Protein AF-A0A953SNT3-F1 (afdb_monomer_lite)

Radius of gyration: 21.62 Å; chains: 1; bounding box: 46×46×60 Å

Sequence (246 aa):
MINNKKYNISTKAYKELAKFCADRNYVSLVQINNFLAGKGYNYSKETIKNYIAQLKNSKVIYSAGRGYYSTIENEFKAKQDDLREIIQLIKEKYPLLNFSIWSTKILSPFFHHTQNRFYFFLYSEIDALPLIRDFLFENNYKVFLNPSKNDKNFILTDNMIILRSDITRSKSQSNIAVIEKILVDYLIESERLDLLDFSEYEKVFNSIITSFRLNISYLFDYAERRKIEDKIKTLTVRHTNATFGV

Secondary structure (DSSP, 8-state):
-----------HHHHHHHHHHHT-SEEEHHHHHHHHHHTT----HHHHHHHHHHHHHTTS-EE-STTEEES--PBP----HHHHHHHHHHHHH-TT--EEEEEGGGGGGG-SS-----EEEEEE-GGGHHHHHHHHHHTT--EEES--TT-TT----TTEEEEEEPPTT--EETTEEPHHHHHHHHHHHHHHHT-S-HHHHHHHHHHHHHHSB--HHHHHHHHHHTT-HHHHHHHHHHHSS-----

Structure (mmCIF, N/CA/C/O backbone):
data_AF-A0A953SNT3-F1
#
_entry.id   AF-A0A953SNT3-F1
#
loop_
_atom_site.group_PDB
_atom_site.id
_atom_site.type_symbol
_atom_site.label_atom_id
_atom_site.label_alt_id
_atom_site.label_comp_id
_atom_site.label_asym_id
_atom_site.label_entity_id
_atom_site.label_seq_id
_atom_site.pdbx_PDB_ins_code
_atom_site.Cartn_x
_atom_site.Cartn_y
_atom_site.Cartn_z
_atom_site.occupancy
_atom_site.B_iso_or_equiv
_atom_site.auth_seq_id
_atom_site.auth_comp_id
_atom_site.auth_asym_id
_atom_site.auth_atom_id
_atom_site.pdbx_PDB_model_num
ATOM 1 N N . MET A 1 1 ? -15.580 -30.722 32.614 1.00 38.03 1 MET A N 1
ATOM 2 C CA . MET A 1 1 ? -14.409 -29.820 32.733 1.00 38.03 1 MET A CA 1
ATOM 3 C C . MET A 1 1 ? -14.057 -29.411 31.307 1.00 38.03 1 MET A C 1
ATOM 5 O O . MET A 1 1 ? -13.768 -30.302 30.534 1.00 38.03 1 MET A O 1
ATOM 9 N N . ILE A 1 2 ? -14.249 -28.186 30.815 1.00 35.50 2 ILE A N 1
ATOM 10 C CA . ILE A 1 2 ? -13.935 -26.859 31.363 1.00 35.50 2 ILE A CA 1
ATOM 11 C C . ILE A 1 2 ? -15.155 -25.925 31.232 1.00 35.50 2 ILE A C 1
ATOM 13 O O . ILE A 1 2 ? -15.756 -25.798 30.171 1.00 35.50 2 ILE A O 1
ATOM 17 N N . ASN A 1 3 ? -15.503 -25.277 32.345 1.00 35.06 3 ASN A N 1
ATOM 18 C CA . ASN A 1 3 ? -16.373 -24.106 32.407 1.00 35.06 3 ASN A CA 1
ATOM 19 C C . ASN A 1 3 ? -15.662 -22.911 31.755 1.00 35.06 3 ASN A C 1
ATOM 21 O O . ASN A 1 3 ? -14.537 -22.615 32.142 1.00 35.06 3 ASN A O 1
ATOM 25 N N . ASN A 1 4 ? -16.358 -22.139 30.920 1.00 33.97 4 ASN A N 1
ATOM 26 C CA . ASN A 1 4 ? -16.346 -20.685 31.098 1.00 33.97 4 ASN A CA 1
ATOM 27 C C . ASN A 1 4 ? -17.649 -20.053 30.598 1.00 33.97 4 ASN A C 1
ATOM 29 O O . ASN A 1 4 ? -17.842 -19.716 29.433 1.00 33.97 4 ASN A O 1
ATOM 33 N N . LYS A 1 5 ? -18.566 -19.937 31.560 1.00 37.59 5 LYS A N 1
ATOM 34 C CA . LYS A 1 5 ? -19.793 -19.146 31.534 1.00 37.59 5 LYS A CA 1
ATOM 35 C C . LYS A 1 5 ? -19.488 -17.649 31.326 1.00 37.59 5 LYS A C 1
ATOM 37 O O . LYS A 1 5 ? -18.538 -17.134 31.901 1.00 37.59 5 LYS A O 1
ATOM 42 N N . LYS A 1 6 ? -20.441 -16.968 30.668 1.00 36.75 6 LYS A N 1
ATOM 43 C CA . LYS A 1 6 ? -20.730 -15.512 30.661 1.00 36.75 6 LYS A CA 1
ATOM 44 C C . LYS A 1 6 ? -19.867 -14.600 29.765 1.00 36.75 6 LYS A C 1
ATOM 46 O O . LYS A 1 6 ? -19.129 -13.759 30.259 1.00 36.75 6 LYS A O 1
ATOM 51 N N . TYR A 1 7 ? -20.144 -14.602 28.458 1.00 41.69 7 TYR A N 1
ATOM 52 C CA . TYR A 1 7 ? -19.967 -13.410 27.599 1.00 41.69 7 TYR A CA 1
ATOM 53 C C . TYR A 1 7 ? -21.278 -12.627 27.449 1.00 41.69 7 TYR A C 1
ATOM 55 O O . TYR A 1 7 ? -21.647 -12.206 26.359 1.00 41.69 7 TYR A O 1
ATOM 63 N N . ASN A 1 8 ? -22.036 -12.481 28.536 1.00 44.44 8 ASN A N 1
ATOM 64 C CA . ASN A 1 8 ? -23.331 -11.815 28.482 1.00 44.44 8 ASN A CA 1
ATOM 65 C C . ASN A 1 8 ? -23.417 -10.772 29.593 1.00 44.44 8 ASN A C 1
ATOM 67 O O . ASN A 1 8 ? -23.798 -11.093 30.713 1.00 44.44 8 ASN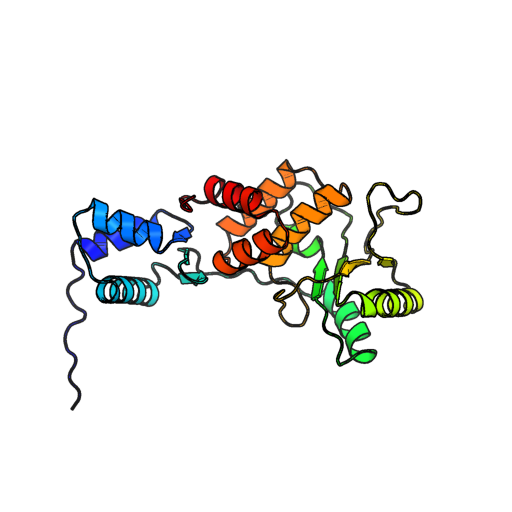 A O 1
ATOM 71 N N . ILE A 1 9 ? -22.917 -9.576 29.270 1.00 45.84 9 ILE A N 1
ATOM 72 C CA . ILE A 1 9 ? -23.420 -8.227 29.579 1.00 45.84 9 ILE A CA 1
ATOM 73 C C . ILE A 1 9 ? -22.488 -7.305 28.784 1.00 45.84 9 ILE A C 1
ATOM 75 O O . ILE A 1 9 ? -21.328 -7.115 29.147 1.00 45.84 9 ILE A O 1
ATOM 79 N N . SER A 1 10 ? -22.966 -6.749 27.670 1.00 59.44 10 SER A N 1
ATOM 80 C CA . SER A 1 10 ? -22.241 -5.661 27.019 1.00 59.44 10 SER A CA 1
ATOM 81 C C . SER A 1 10 ? -22.298 -4.469 27.983 1.00 59.44 10 SER A C 1
ATOM 83 O O . SER A 1 10 ? -23.351 -3.862 28.194 1.00 59.44 10 SER A O 1
ATOM 85 N N . THR A 1 11 ? -21.176 -4.186 28.643 1.00 79.69 11 THR A N 1
ATOM 86 C CA . THR A 1 11 ? -21.046 -3.047 29.555 1.00 79.69 11 THR A CA 1
ATOM 87 C C . THR A 1 11 ? -21.406 -1.760 28.810 1.00 79.69 11 THR A C 1
ATOM 89 O O . THR A 1 11 ? -21.271 -1.677 27.584 1.00 79.69 11 THR A O 1
ATOM 92 N N . LYS A 1 12 ? -21.863 -0.729 29.532 1.00 88.50 12 LYS A N 1
ATOM 93 C CA . LYS A 1 12 ? -22.090 0.607 28.955 1.00 88.50 12 LYS A CA 1
ATOM 94 C C . LYS A 1 12 ? -20.871 1.070 28.139 1.00 88.50 12 LYS A C 1
ATOM 96 O O . LYS A 1 12 ? -21.031 1.495 27.000 1.00 88.50 12 LYS A O 1
ATOM 101 N N . ALA A 1 13 ? -19.672 0.847 28.679 1.00 89.69 13 ALA A N 1
ATOM 102 C CA . ALA A 1 13 ? -18.405 1.135 28.017 1.00 89.69 13 ALA A CA 1
ATOM 103 C C . ALA A 1 13 ? -18.234 0.406 26.674 1.00 89.69 13 ALA A C 1
ATOM 105 O O . ALA A 1 13 ? -17.814 1.023 25.701 1.00 89.69 13 ALA A O 1
ATOM 106 N N . TYR A 1 14 ? -18.597 -0.880 26.587 1.00 91.56 14 TYR A N 1
ATOM 107 C CA . TYR A 1 14 ? -18.541 -1.620 25.323 1.00 91.56 14 TYR A CA 1
ATOM 108 C C . TYR A 1 14 ? -19.472 -1.017 24.266 1.00 91.56 14 TYR A C 1
ATOM 110 O O . TYR A 1 14 ? -19.057 -0.832 23.126 1.00 91.56 14 TYR A O 1
ATOM 118 N N . LYS A 1 15 ? -20.718 -0.679 24.632 1.00 92.44 15 LYS A N 1
ATOM 119 C CA . LYS A 1 15 ? -21.682 -0.081 23.686 1.00 92.44 15 LYS A CA 1
ATOM 120 C C . LYS A 1 15 ? -21.197 1.272 23.176 1.00 92.44 15 LYS A C 1
ATOM 122 O O . LYS A 1 15 ? -21.280 1.551 21.984 1.00 92.44 15 LYS A O 1
ATOM 127 N N . GLU A 1 16 ? -20.677 2.097 24.080 1.00 93.94 16 GLU A N 1
ATOM 128 C CA . GLU A 1 16 ? -20.110 3.402 23.742 1.00 93.94 16 GLU A CA 1
ATOM 129 C C . GLU A 1 16 ? -18.882 3.265 22.836 1.00 93.94 16 GLU A C 1
ATOM 131 O O . GLU A 1 16 ? -18.774 3.997 21.854 1.00 93.94 16 GLU A O 1
ATOM 136 N N . LEU A 1 17 ? -18.000 2.296 23.107 1.00 94.31 17 LEU A N 1
ATOM 137 C CA . LEU A 1 17 ? -16.840 2.012 22.265 1.00 94.31 17 LEU A CA 1
ATOM 138 C C . LEU A 1 17 ? -17.242 1.486 20.881 1.00 94.31 17 LEU A C 1
ATOM 140 O O . LEU A 1 17 ? -16.678 1.918 19.881 1.00 94.31 17 LEU A O 1
ATOM 144 N N . ALA A 1 18 ? -18.222 0.585 20.804 1.00 94.25 18 ALA A N 1
ATOM 145 C CA . ALA A 1 18 ? -18.725 0.073 19.532 1.00 94.25 18 ALA A CA 1
ATOM 146 C C . ALA A 1 18 ? -19.266 1.210 18.653 1.00 94.25 18 ALA A C 1
ATOM 148 O O . ALA A 1 18 ? -18.904 1.300 17.482 1.00 94.25 18 ALA A O 1
ATOM 149 N N . LYS A 1 19 ? -20.057 2.121 19.238 1.00 93.38 19 LYS A N 1
ATOM 150 C CA . LYS A 1 19 ? -20.548 3.319 18.545 1.00 93.38 19 LYS A CA 1
ATOM 151 C C . LYS A 1 19 ? -19.400 4.232 18.108 1.00 93.38 19 LYS A C 1
ATOM 153 O O . LYS A 1 19 ? -19.365 4.664 16.964 1.00 93.38 19 LYS A O 1
ATOM 158 N N . PHE A 1 20 ? -18.427 4.472 18.989 1.00 92.31 20 PHE A N 1
ATOM 159 C CA . PHE A 1 20 ? -17.237 5.256 18.657 1.00 92.31 20 PHE A CA 1
ATOM 160 C C . PHE A 1 20 ? -16.473 4.684 17.454 1.00 92.31 20 PHE A C 1
ATOM 162 O O . PHE A 1 20 ? -16.043 5.439 16.585 1.00 92.31 20 PHE A O 1
ATOM 169 N N . CYS A 1 21 ? -16.314 3.367 17.364 1.00 92.19 21 CYS A N 1
ATOM 170 C CA . CYS A 1 21 ? -15.656 2.753 16.214 1.00 92.19 21 CYS A CA 1
ATOM 171 C C . CYS A 1 21 ? -16.504 2.837 14.935 1.00 92.19 21 CYS A C 1
ATOM 173 O O . CYS A 1 21 ? -15.947 3.097 13.874 1.00 92.19 21 CYS A O 1
ATOM 175 N N . ALA A 1 22 ? -17.823 2.645 15.035 1.00 88.00 22 ALA A N 1
ATOM 176 C CA . ALA A 1 22 ? -18.729 2.569 13.886 1.00 88.00 22 ALA A CA 1
ATOM 177 C C . ALA A 1 22 ? -18.786 3.860 13.044 1.00 88.00 22 ALA A C 1
ATOM 179 O O . ALA A 1 22 ? -18.961 3.787 11.833 1.00 88.00 22 ALA A O 1
ATOM 180 N N . ASP A 1 23 ? -18.576 5.028 13.656 1.00 83.88 23 ASP A N 1
ATOM 181 C CA . ASP A 1 23 ? -18.662 6.334 12.977 1.00 83.88 23 ASP A CA 1
ATOM 182 C C . ASP A 1 23 ? -17.389 6.706 12.170 1.00 83.88 23 ASP A C 1
ATOM 184 O O . ASP A 1 23 ? -17.212 7.853 11.739 1.00 83.88 23 ASP A O 1
ATOM 188 N N . ARG A 1 24 ? -16.433 5.776 12.019 1.00 87.38 24 ARG A N 1
ATOM 189 C CA . ARG A 1 24 ? -15.104 6.043 11.443 1.00 87.38 24 ARG A CA 1
ATOM 190 C C . ARG A 1 24 ? -14.660 4.927 10.506 1.00 87.38 24 ARG A C 1
ATOM 192 O O . ARG A 1 24 ? -14.825 3.754 10.820 1.00 87.38 24 ARG A O 1
ATOM 199 N N . ASN A 1 25 ? -13.992 5.286 9.408 1.00 92.31 25 ASN A N 1
ATOM 200 C CA . ASN A 1 25 ? -13.389 4.299 8.500 1.00 92.31 25 ASN A CA 1
ATOM 201 C C . ASN A 1 25 ? -12.203 3.578 9.148 1.00 92.31 25 ASN A C 1
ATOM 203 O O . ASN A 1 25 ? -12.027 2.379 8.950 1.00 92.31 25 ASN A O 1
ATOM 207 N N . TYR A 1 26 ? -11.405 4.297 9.941 1.00 94.00 26 TYR A N 1
ATOM 208 C CA . TYR A 1 26 ? -10.256 3.755 10.661 1.00 94.00 26 TYR A CA 1
ATOM 209 C C . TYR A 1 26 ? -10.213 4.271 12.094 1.00 94.00 26 TYR A C 1
ATOM 211 O O . TYR A 1 26 ? -10.690 5.363 12.405 1.00 94.00 26 TYR A O 1
ATOM 219 N N . VAL A 1 27 ? -9.614 3.474 12.970 1.00 93.62 27 VAL A N 1
ATOM 220 C CA . VAL A 1 27 ? -9.375 3.832 14.363 1.00 93.62 27 VAL A CA 1
ATOM 221 C C . VAL A 1 27 ? -8.080 3.191 14.851 1.00 93.62 27 VAL A C 1
ATOM 223 O O . VAL A 1 27 ? -7.813 2.012 14.611 1.00 93.62 27 VAL A O 1
ATOM 226 N N . SER A 1 28 ? -7.251 3.968 15.541 1.00 93.75 28 SER A N 1
ATOM 227 C CA . SER A 1 28 ? -6.035 3.470 16.183 1.00 93.75 28 SER A CA 1
ATOM 228 C C . SER A 1 28 ? -6.298 3.005 17.617 1.00 93.75 28 SER A C 1
ATOM 230 O O . SER A 1 28 ? -7.218 3.462 18.297 1.00 93.75 28 SER A O 1
ATOM 232 N N . LEU A 1 29 ? -5.437 2.125 18.124 1.00 93.62 29 LEU A N 1
ATOM 233 C CA . LEU A 1 29 ? -5.437 1.727 19.531 1.00 93.62 29 LEU A CA 1
ATOM 234 C C . LEU A 1 29 ? -5.248 2.937 20.459 1.00 93.62 29 LEU A C 1
ATOM 236 O O . LEU A 1 29 ? -5.842 2.980 21.532 1.00 93.62 29 LEU A O 1
ATOM 240 N N . VAL A 1 30 ? -4.464 3.932 20.032 1.00 92.00 30 VAL A N 1
ATOM 241 C CA . VAL A 1 30 ? -4.275 5.192 20.765 1.00 92.00 30 VAL A CA 1
ATOM 242 C C . VAL A 1 30 ? -5.604 5.935 20.903 1.00 92.00 30 VAL A C 1
ATOM 244 O O . VAL A 1 30 ? -5.975 6.313 22.009 1.00 92.00 30 VAL A O 1
ATOM 247 N N . GLN A 1 31 ? -6.375 6.065 19.820 1.00 91.56 31 GLN A N 1
ATOM 248 C CA . GLN A 1 31 ? -7.700 6.690 19.871 1.00 91.56 31 GLN A CA 1
ATOM 249 C C . GLN A 1 31 ? -8.683 5.912 20.750 1.00 91.56 31 GLN A C 1
ATOM 251 O O . GLN A 1 31 ? -9.436 6.528 21.497 1.00 91.56 31 GLN A O 1
ATOM 256 N N . ILE A 1 32 ? -8.663 4.576 20.695 1.00 94.06 32 ILE A N 1
ATOM 257 C CA . ILE A 1 32 ? -9.491 3.729 21.568 1.00 94.06 32 ILE A CA 1
ATOM 258 C C . ILE A 1 32 ? -9.150 3.986 23.041 1.00 94.06 32 ILE A C 1
ATOM 260 O O . ILE A 1 32 ? -10.053 4.205 23.847 1.00 94.06 32 ILE A O 1
ATOM 264 N N . ASN A 1 33 ? -7.859 4.006 23.388 1.00 93.12 33 ASN A N 1
ATOM 265 C CA . ASN A 1 33 ? -7.406 4.287 24.751 1.00 93.12 33 ASN A CA 1
ATOM 266 C C . ASN A 1 33 ? -7.838 5.688 25.206 1.00 93.12 33 ASN A C 1
ATOM 268 O O . ASN A 1 33 ? -8.412 5.828 26.283 1.00 93.12 33 ASN A O 1
ATOM 272 N N . ASN A 1 34 ? -7.622 6.706 24.368 1.00 93.06 34 ASN A N 1
ATOM 273 C CA . ASN A 1 34 ? -7.976 8.092 24.677 1.00 93.06 34 ASN A CA 1
ATOM 274 C C . ASN A 1 34 ? -9.490 8.274 24.841 1.00 93.06 34 ASN A C 1
ATOM 276 O O . ASN A 1 34 ? -9.930 8.965 25.756 1.00 93.06 34 ASN A O 1
ATOM 280 N N . PHE A 1 35 ? -10.297 7.627 23.994 1.00 93.81 35 PHE A N 1
ATOM 281 C CA . PHE A 1 35 ? -11.754 7.652 24.102 1.00 93.81 35 PHE A CA 1
ATOM 282 C C . PHE A 1 35 ? -12.239 7.041 25.422 1.00 93.81 35 PHE A C 1
ATOM 284 O O . PHE A 1 35 ? -13.057 7.643 26.116 1.00 93.81 35 PHE A O 1
ATOM 291 N N . LEU A 1 36 ? -11.721 5.863 25.789 1.00 93.94 36 LEU A N 1
ATOM 292 C CA . LEU A 1 36 ? -12.099 5.183 27.029 1.00 93.94 36 LEU A CA 1
ATOM 293 C C . LEU A 1 36 ? -11.677 5.992 28.264 1.00 93.94 36 LEU A C 1
ATOM 295 O O . LEU A 1 36 ? -12.505 6.225 29.145 1.00 93.94 36 LEU A O 1
ATOM 299 N N . ALA A 1 37 ? -10.437 6.488 28.292 1.00 92.12 37 ALA A N 1
ATOM 300 C CA . ALA A 1 37 ? -9.935 7.330 29.376 1.00 92.12 37 ALA A CA 1
ATOM 301 C C . ALA A 1 37 ? -10.744 8.634 29.510 1.00 92.12 37 ALA A C 1
ATOM 303 O O . ALA A 1 37 ? -11.162 8.988 30.610 1.00 92.12 37 ALA A O 1
ATOM 304 N N . GLY A 1 38 ? -11.060 9.301 28.393 1.00 93.31 38 GLY A N 1
ATOM 305 C CA . GLY A 1 38 ? -11.883 10.517 28.371 1.00 93.31 38 GLY A CA 1
ATOM 306 C C . GLY A 1 38 ? -13.331 10.308 28.836 1.00 93.31 38 GLY A C 1
ATOM 307 O O . GLY A 1 38 ? -13.996 11.261 29.235 1.00 93.31 38 GLY A O 1
ATOM 308 N N . LYS A 1 39 ? -13.824 9.064 28.830 1.00 92.44 39 LYS A N 1
ATOM 309 C CA . LYS A 1 39 ? -15.122 8.669 29.407 1.00 92.44 39 LYS A CA 1
ATOM 310 C C . LYS A 1 39 ? -15.032 8.232 30.876 1.00 92.44 39 LYS A C 1
ATOM 312 O O . LYS A 1 39 ? -16.050 7.856 31.451 1.00 92.44 39 LYS A O 1
ATOM 317 N N . GLY A 1 40 ? -13.845 8.279 31.484 1.00 90.69 40 GLY A N 1
ATOM 318 C CA . GLY A 1 40 ? -13.595 7.837 32.859 1.00 90.69 40 GLY A CA 1
ATOM 319 C C . GLY A 1 40 ? -13.384 6.326 33.005 1.00 90.69 40 GLY A C 1
ATOM 320 O O . GLY A 1 40 ? -13.367 5.813 34.123 1.00 90.69 40 GLY A O 1
ATOM 321 N N . TYR A 1 41 ? -13.223 5.590 31.901 1.00 90.31 41 TYR A N 1
ATOM 322 C CA . TYR A 1 41 ? -12.974 4.151 31.928 1.00 90.31 41 TYR A CA 1
ATOM 323 C C . TYR A 1 41 ? -11.472 3.849 32.001 1.00 90.31 41 TYR A C 1
ATOM 325 O O . TYR A 1 41 ? -10.796 3.686 30.984 1.00 90.31 41 TYR A O 1
ATOM 333 N N . ASN A 1 42 ? -10.952 3.721 33.220 1.00 86.94 42 ASN A N 1
ATOM 334 C CA . ASN A 1 42 ? -9.553 3.360 33.470 1.00 86.94 42 ASN A CA 1
ATOM 335 C C . ASN A 1 42 ? -9.359 1.839 33.428 1.00 86.94 42 ASN A C 1
ATOM 337 O O . ASN A 1 42 ? -9.327 1.162 34.456 1.00 86.94 42 ASN A O 1
ATOM 341 N N . TYR A 1 43 ? -9.272 1.285 32.220 1.00 90.12 43 TYR A N 1
ATOM 342 C CA . TYR A 1 43 ? -9.127 -0.154 32.004 1.00 90.12 43 TYR A CA 1
ATOM 343 C C . TYR A 1 43 ? -7.677 -0.596 31.813 1.00 90.12 43 TYR A C 1
ATOM 345 O O . TYR A 1 43 ? -6.848 0.115 31.249 1.00 90.12 43 TYR A O 1
ATOM 353 N N . SER A 1 44 ? -7.380 -1.825 32.248 1.00 91.50 44 SER A N 1
ATOM 354 C CA . SER A 1 44 ? -6.099 -2.466 31.960 1.00 91.50 44 SER A CA 1
ATOM 355 C C . SER A 1 44 ? -5.956 -2.754 30.461 1.00 91.50 44 SER A C 1
ATOM 357 O O . SER A 1 44 ? -6.945 -2.915 29.737 1.00 91.50 44 SER A O 1
ATOM 359 N N . LYS A 1 45 ? -4.708 -2.903 29.995 1.00 91.00 45 LYS A N 1
ATOM 360 C CA . LYS A 1 45 ? -4.411 -3.296 28.606 1.00 91.00 45 LYS A CA 1
ATOM 361 C C . LYS A 1 45 ? -5.128 -4.592 28.205 1.00 91.00 45 LYS A C 1
ATOM 363 O O . LYS A 1 45 ? -5.600 -4.702 27.076 1.00 91.00 45 LYS A O 1
ATOM 368 N N . GLU A 1 46 ? -5.242 -5.544 29.131 1.00 92.62 46 GLU A N 1
ATOM 369 C CA . GLU A 1 46 ? -5.909 -6.828 28.890 1.00 92.62 46 GLU A CA 1
ATOM 370 C C . GLU A 1 46 ? -7.419 -6.655 28.685 1.00 92.62 46 GLU A C 1
ATOM 372 O O . GLU A 1 46 ? -7.992 -7.214 27.752 1.00 92.62 46 GLU A O 1
ATOM 377 N N . THR A 1 47 ? -8.071 -5.806 29.483 1.00 92.38 47 THR A N 1
ATOM 378 C CA . THR A 1 47 ? -9.495 -5.490 29.300 1.00 92.38 47 THR A CA 1
ATOM 379 C C . THR A 1 47 ? -9.755 -4.838 27.940 1.00 92.38 47 THR A C 1
ATOM 381 O O . THR A 1 47 ? -10.684 -5.233 27.236 1.00 92.38 47 THR A O 1
ATOM 384 N N . ILE A 1 48 ? -8.910 -3.890 27.524 1.00 93.69 48 ILE A N 1
ATOM 385 C CA . ILE A 1 48 ? -9.041 -3.215 26.222 1.00 93.69 48 ILE A CA 1
ATOM 386 C C . ILE A 1 48 ? -8.824 -4.205 25.071 1.00 93.69 48 ILE A C 1
ATOM 388 O O . ILE A 1 48 ? -9.599 -4.229 24.113 1.00 93.69 48 ILE A O 1
ATOM 392 N N . LYS A 1 49 ? -7.823 -5.085 25.183 1.00 94.00 49 LYS A N 1
ATOM 393 C CA . LYS A 1 49 ? -7.583 -6.169 24.222 1.00 94.00 49 LYS A CA 1
ATOM 394 C C . LYS A 1 49 ? -8.797 -7.094 24.096 1.00 94.00 49 LYS A C 1
ATOM 396 O O . LYS A 1 49 ? -9.177 -7.440 22.977 1.00 94.00 49 LYS A O 1
ATOM 401 N N . ASN A 1 50 ? -9.442 -7.435 25.212 1.00 94.56 50 ASN A N 1
ATOM 402 C CA . ASN A 1 50 ? -10.668 -8.235 25.223 1.00 94.56 50 ASN A CA 1
ATOM 403 C C . ASN A 1 50 ? -11.850 -7.511 24.565 1.00 94.56 50 ASN A C 1
ATOM 405 O O . ASN A 1 50 ? -12.623 -8.147 23.850 1.00 94.56 50 ASN A O 1
ATOM 409 N N . TYR A 1 51 ? -11.986 -6.195 24.745 1.00 94.94 51 TYR A N 1
ATOM 410 C CA . TYR A 1 51 ? -13.019 -5.409 24.057 1.00 94.94 51 TYR A CA 1
ATOM 411 C C . TYR A 1 51 ? -12.782 -5.374 22.549 1.00 94.94 51 TYR A C 1
ATOM 413 O O . TYR A 1 51 ? -13.699 -5.634 21.777 1.00 94.94 51 TYR A O 1
ATOM 421 N N . ILE A 1 52 ? -11.543 -5.147 22.117 1.00 95.81 52 ILE A N 1
ATOM 422 C CA . ILE A 1 52 ? -11.169 -5.191 20.699 1.00 95.81 52 ILE A CA 1
ATOM 423 C C . ILE A 1 52 ? -11.425 -6.582 20.108 1.00 95.81 52 ILE A C 1
ATOM 425 O O . ILE A 1 52 ? -11.921 -6.695 18.990 1.00 95.81 52 ILE A O 1
ATOM 429 N N . ALA A 1 53 ? -11.109 -7.654 20.841 1.00 96.12 53 ALA A N 1
ATOM 430 C CA . ALA A 1 53 ? -11.413 -9.016 20.409 1.00 96.12 53 ALA A CA 1
ATOM 431 C C . ALA A 1 53 ? -12.924 -9.227 20.221 1.00 96.12 53 ALA A C 1
ATOM 433 O O . ALA A 1 53 ? -13.336 -9.754 19.192 1.00 96.12 53 ALA A O 1
ATOM 434 N N . GLN A 1 54 ? -13.749 -8.747 21.154 1.00 95.38 54 GLN A N 1
ATOM 435 C CA . GLN A 1 54 ? -15.210 -8.801 21.037 1.00 95.38 54 GLN A CA 1
ATOM 436 C C . GLN A 1 54 ? -15.738 -7.990 19.843 1.00 95.38 54 GLN A C 1
ATOM 438 O O . GLN A 1 54 ? -16.582 -8.489 19.101 1.00 95.38 54 GLN A O 1
ATOM 443 N N . LEU A 1 55 ? -15.212 -6.784 19.600 1.00 95.88 55 LEU A N 1
ATOM 444 C CA . LEU A 1 55 ? -15.597 -5.953 18.450 1.00 95.88 55 LEU A CA 1
ATOM 445 C C . LEU A 1 55 ? -15.245 -6.615 17.112 1.00 95.88 55 LEU A C 1
ATOM 447 O O . LEU A 1 55 ? -16.036 -6.562 16.175 1.00 95.88 55 LEU A O 1
ATOM 451 N N . LYS A 1 56 ? -14.091 -7.288 17.030 1.00 96.38 56 LYS A N 1
ATOM 452 C CA . LYS A 1 56 ? -13.712 -8.075 15.846 1.00 96.38 56 LYS A CA 1
ATOM 453 C C . LYS A 1 56 ? -14.612 -9.289 15.648 1.00 96.38 56 LYS A C 1
ATOM 455 O O . LYS A 1 56 ? -15.089 -9.524 14.545 1.00 96.38 56 LYS A O 1
ATOM 460 N N . ASN A 1 57 ? -14.882 -10.037 16.718 1.00 95.88 57 ASN A N 1
ATOM 461 C CA . ASN A 1 57 ? -15.743 -11.221 16.660 1.00 95.88 57 ASN A CA 1
ATOM 462 C C . ASN A 1 57 ? -17.186 -10.867 16.271 1.00 95.88 57 ASN A C 1
ATOM 464 O O . ASN A 1 57 ? -17.854 -11.652 15.608 1.00 95.88 57 ASN A O 1
ATOM 468 N N . SER A 1 58 ? -17.652 -9.677 16.655 1.00 94.06 58 SER A N 1
ATOM 469 C CA . SER A 1 58 ? -18.958 -9.131 16.267 1.00 94.06 58 SER A CA 1
ATOM 470 C C . SER A 1 58 ? -18.940 -8.354 14.946 1.00 94.06 58 SER A C 1
ATOM 472 O O . SER A 1 58 ? -19.956 -7.764 14.591 1.00 94.06 58 SER A O 1
ATOM 474 N N . LYS A 1 59 ? -17.817 -8.361 14.210 1.00 95.19 59 LYS A N 1
ATOM 475 C CA . LYS A 1 59 ? -17.643 -7.685 12.913 1.00 95.19 59 LYS A CA 1
ATOM 476 C C . LYS A 1 59 ? -17.900 -6.170 12.926 1.00 95.19 59 LYS A C 1
ATOM 478 O O . LYS A 1 59 ? -18.147 -5.575 11.884 1.00 95.19 59 LYS A O 1
ATOM 483 N N . VAL A 1 60 ? -17.805 -5.528 14.091 1.00 95.12 60 VAL A N 1
ATOM 484 C CA . VAL A 1 60 ? -17.881 -4.061 14.204 1.00 95.12 60 VAL A CA 1
ATOM 485 C C . VAL A 1 60 ? -16.617 -3.418 13.636 1.00 95.12 60 VAL A C 1
ATOM 487 O O . VAL A 1 60 ? -16.673 -2.346 13.045 1.00 95.12 60 VAL A O 1
ATOM 490 N N . ILE A 1 61 ? -15.469 -4.075 13.823 1.00 96.56 61 ILE A N 1
ATOM 491 C CA . ILE A 1 61 ? -14.183 -3.657 13.261 1.00 96.56 61 ILE A CA 1
ATOM 492 C C . ILE A 1 61 ? -13.397 -4.863 12.747 1.00 96.56 61 ILE A C 1
ATOM 494 O O . ILE A 1 61 ? -13.533 -5.982 13.234 1.00 96.56 61 ILE A O 1
ATOM 498 N N . TYR A 1 62 ? -12.475 -4.597 11.837 1.00 97.50 62 TYR A N 1
ATOM 499 C CA . TYR A 1 62 ? -11.521 -5.521 11.248 1.00 97.50 62 TYR A CA 1
ATOM 500 C C . TYR A 1 62 ? -10.098 -5.025 11.523 1.00 97.50 62 TYR A C 1
ATOM 502 O O . TYR A 1 62 ? -9.878 -3.845 11.798 1.00 97.50 62 TYR A O 1
ATOM 510 N N . SER A 1 63 ? -9.102 -5.914 11.476 1.00 96.88 63 SER A N 1
ATOM 511 C CA . SER A 1 63 ? -7.705 -5.495 11.655 1.00 96.88 63 SER A CA 1
ATOM 512 C C . SER A 1 63 ? -7.212 -4.722 10.433 1.00 96.88 63 SER A C 1
ATOM 514 O O . SER A 1 63 ? -7.322 -5.201 9.311 1.00 96.88 63 SER A O 1
ATOM 516 N N . ALA A 1 64 ? -6.617 -3.555 10.659 1.00 96.56 64 ALA A N 1
ATOM 517 C CA . ALA A 1 64 ? -6.039 -2.694 9.628 1.00 96.56 64 ALA A CA 1
ATOM 518 C C . ALA A 1 64 ? -4.523 -2.526 9.839 1.00 96.56 64 ALA A C 1
ATOM 520 O O . ALA A 1 64 ? -3.950 -1.470 9.590 1.00 96.56 64 ALA A O 1
ATOM 521 N N . GLY A 1 65 ? -3.860 -3.569 10.350 1.00 95.94 65 GLY A N 1
ATOM 522 C CA . GLY A 1 65 ? -2.450 -3.529 10.740 1.00 95.94 65 GLY A CA 1
ATOM 523 C C . GLY A 1 65 ? -2.224 -3.417 12.249 1.00 95.94 65 GLY A C 1
ATOM 524 O O . GLY A 1 65 ? -3.157 -3.404 13.053 1.00 95.94 65 GLY A O 1
ATOM 525 N N . ARG A 1 66 ? -0.951 -3.386 12.657 1.00 94.81 66 ARG A N 1
ATOM 526 C CA . ARG A 1 66 ? -0.565 -3.349 14.076 1.00 94.81 66 ARG A CA 1
ATOM 527 C C . ARG A 1 66 ? -1.079 -2.062 14.719 1.00 94.81 66 ARG A C 1
ATOM 529 O O . ARG A 1 66 ? -0.679 -0.980 14.315 1.00 94.81 66 ARG A O 1
ATOM 536 N N . GLY A 1 67 ? -1.943 -2.193 15.724 1.00 95.00 67 GLY A N 1
ATOM 537 C CA . GLY A 1 67 ? -2.504 -1.047 16.444 1.00 95.00 67 GLY A CA 1
ATOM 538 C C . GLY A 1 67 ? -3.565 -0.259 15.672 1.00 95.00 67 GLY A C 1
ATOM 539 O O . GLY A 1 67 ? -3.985 0.783 16.165 1.00 95.00 67 GLY A O 1
ATOM 540 N N . TYR A 1 68 ? -4.026 -0.753 14.520 1.00 96.19 68 TYR A N 1
ATOM 541 C CA . TYR A 1 68 ? -5.037 -0.098 13.692 1.00 96.19 68 TYR A CA 1
ATOM 542 C C . TYR A 1 68 ? -6.190 -1.043 13.370 1.00 96.19 68 TYR A C 1
ATOM 544 O O . TYR A 1 68 ? -6.012 -2.248 13.165 1.00 96.19 68 TYR A O 1
ATOM 552 N N . TYR A 1 69 ? -7.382 -0.469 13.298 1.00 96.12 69 TYR A N 1
ATOM 553 C CA . TYR A 1 69 ? -8.623 -1.163 12.997 1.00 96.12 69 TYR A CA 1
ATOM 554 C C . TYR A 1 69 ? -9.448 -0.349 12.004 1.00 96.12 69 TYR A C 1
ATOM 556 O O . TYR A 1 69 ? -9.261 0.861 11.887 1.00 96.12 69 TYR A O 1
ATOM 564 N N . SER A 1 70 ? -10.348 -1.013 11.288 1.00 96.06 70 SER A N 1
ATOM 565 C CA . SER A 1 70 ? -11.222 -0.391 10.295 1.00 96.06 70 SER A CA 1
ATOM 566 C C . SER A 1 70 ? -12.623 -0.976 10.367 1.00 96.06 70 SER A C 1
ATOM 568 O O . SER A 1 70 ? -12.776 -2.148 10.689 1.00 96.06 70 SER A O 1
ATOM 570 N N . THR A 1 71 ? -13.640 -0.181 10.065 1.00 95.56 71 THR A N 1
ATOM 571 C CA . THR A 1 71 ? -15.017 -0.663 9.861 1.00 95.56 71 THR A CA 1
ATOM 572 C C . THR A 1 71 ? -15.219 -1.260 8.466 1.00 95.56 71 THR A C 1
ATOM 574 O O . THR A 1 71 ? -16.193 -1.971 8.236 1.00 95.56 71 THR A O 1
ATOM 577 N N . ILE A 1 72 ? -14.279 -1.029 7.545 1.00 95.50 72 ILE A N 1
ATOM 578 C CA . ILE A 1 72 ? -14.304 -1.574 6.190 1.00 95.50 72 ILE A CA 1
ATOM 579 C C . ILE A 1 72 ? -13.906 -3.054 6.245 1.00 95.50 72 ILE A C 1
ATOM 581 O O . ILE A 1 72 ? -12.846 -3.409 6.757 1.00 95.50 72 ILE A O 1
ATOM 585 N N . GLU A 1 73 ? -14.750 -3.939 5.716 1.00 95.44 73 GLU A N 1
ATOM 586 C CA . GLU A 1 73 ? -14.488 -5.387 5.705 1.00 95.44 73 GLU A CA 1
ATOM 587 C C . GLU A 1 73 ? -13.502 -5.778 4.596 1.00 95.44 73 GLU A C 1
ATOM 589 O O . GLU A 1 73 ? -12.485 -6.443 4.847 1.00 95.44 73 GLU A O 1
ATOM 594 N N . ASN A 1 74 ? -13.807 -5.334 3.374 1.00 95.38 74 ASN A N 1
ATOM 595 C CA . ASN A 1 74 ? -13.178 -5.799 2.144 1.00 95.38 74 ASN A CA 1
ATOM 596 C C . ASN A 1 74 ? -11.769 -5.236 1.965 1.00 95.38 74 ASN A C 1
ATOM 598 O O . ASN A 1 74 ? -11.563 -4.027 2.006 1.00 95.38 74 ASN A O 1
ATOM 602 N N . GLU A 1 75 ? -10.809 -6.115 1.697 1.00 93.06 75 GLU A N 1
ATOM 603 C CA . GLU A 1 75 ? -9.454 -5.733 1.290 1.00 93.06 75 GLU A CA 1
ATOM 604 C C . GLU A 1 75 ? -9.399 -5.463 -0.215 1.00 93.06 75 GLU A C 1
ATOM 606 O O . GLU A 1 75 ? -10.179 -6.017 -0.998 1.00 93.06 75 GLU A O 1
ATOM 611 N N . PHE A 1 76 ? -8.442 -4.636 -0.629 1.00 91.06 76 PHE A N 1
ATOM 612 C CA . PHE A 1 76 ? -8.190 -4.404 -2.043 1.00 91.06 76 PHE A CA 1
ATOM 613 C C . PHE A 1 76 ? -7.577 -5.646 -2.697 1.00 91.06 76 PHE A C 1
ATOM 615 O O . PHE A 1 76 ? -6.555 -6.165 -2.244 1.00 91.06 76 PHE A O 1
ATOM 622 N N . LYS A 1 77 ? -8.164 -6.093 -3.810 1.00 86.88 77 LYS A N 1
ATOM 623 C CA . LYS A 1 77 ? -7.626 -7.182 -4.632 1.00 86.88 77 LYS A CA 1
ATOM 624 C C . LYS A 1 77 ? -7.245 -6.638 -6.001 1.00 86.88 77 LYS A C 1
ATOM 626 O O . LYS A 1 77 ? -8.115 -6.346 -6.818 1.00 86.88 77 LYS A O 1
ATOM 631 N N . ALA A 1 78 ? -5.943 -6.516 -6.250 1.00 78.88 78 ALA A N 1
ATOM 632 C CA . ALA A 1 78 ? -5.439 -6.092 -7.550 1.00 78.88 78 ALA A CA 1
ATOM 633 C C . ALA A 1 78 ? -5.838 -7.102 -8.639 1.00 78.88 78 ALA A C 1
ATOM 635 O O . ALA A 1 78 ? -5.615 -8.307 -8.488 1.00 78.88 78 ALA A O 1
ATOM 636 N N . LYS A 1 79 ? -6.385 -6.608 -9.756 1.00 78.69 79 LYS A N 1
ATOM 637 C CA . LYS A 1 79 ? -6.478 -7.396 -10.991 1.00 78.69 79 LYS A CA 1
ATOM 638 C C . LYS A 1 79 ? -5.066 -7.601 -11.536 1.00 78.69 79 LYS A C 1
ATOM 640 O O . LYS A 1 79 ? -4.268 -6.668 -11.544 1.00 78.69 79 LYS A O 1
ATOM 645 N N . GLN A 1 80 ? -4.753 -8.828 -11.940 1.00 73.31 80 GLN A N 1
ATOM 646 C CA . GLN A 1 80 ? -3.375 -9.245 -12.223 1.00 73.31 80 GLN A CA 1
ATOM 647 C C . GLN A 1 80 ? -3.084 -9.429 -13.713 1.00 73.31 80 GLN A C 1
ATOM 649 O O . GLN A 1 80 ? -1.948 -9.731 -14.065 1.00 73.31 80 GLN A O 1
ATOM 654 N N . ASP A 1 81 ? -4.093 -9.310 -14.574 1.00 76.06 81 ASP A N 1
ATOM 655 C CA . ASP A 1 81 ? -4.047 -9.918 -15.905 1.00 76.06 81 ASP A CA 1
ATOM 656 C C . ASP A 1 81 ? -2.910 -9.355 -16.776 1.00 76.06 81 ASP A C 1
ATOM 658 O O . ASP A 1 81 ? -2.174 -10.138 -17.364 1.00 76.06 81 ASP A O 1
ATOM 662 N N . ASP A 1 82 ? -2.656 -8.043 -16.735 1.00 82.25 82 ASP A N 1
ATOM 663 C CA . ASP A 1 82 ? -1.588 -7.411 -17.531 1.00 82.25 82 ASP A CA 1
ATOM 664 C C . ASP A 1 82 ? -0.174 -7.561 -16.930 1.00 82.25 82 ASP A C 1
ATOM 666 O O . ASP A 1 82 ? 0.812 -7.189 -17.558 1.00 82.25 82 ASP A O 1
ATOM 670 N N . LEU A 1 83 ? -0.047 -8.056 -15.692 1.00 92.50 83 LEU A N 1
ATOM 671 C CA . LEU A 1 83 ? 1.249 -8.227 -15.015 1.00 92.50 83 LEU A CA 1
ATOM 672 C C . LEU A 1 83 ? 1.784 -9.654 -15.126 1.00 92.50 83 LEU A C 1
ATOM 674 O O . LEU A 1 83 ? 2.986 -9.874 -14.984 1.00 92.50 83 LEU A O 1
ATOM 678 N N . ARG A 1 84 ? 0.895 -10.630 -15.341 1.00 92.50 84 ARG A N 1
ATOM 679 C CA . ARG A 1 84 ? 1.232 -12.058 -15.302 1.00 92.50 84 ARG A CA 1
ATOM 680 C C . ARG A 1 84 ? 2.280 -12.446 -16.332 1.00 92.50 84 ARG A C 1
ATOM 682 O O . ARG A 1 84 ? 3.187 -13.188 -15.976 1.00 92.50 84 ARG A O 1
ATOM 689 N N . GLU A 1 85 ? 2.177 -11.923 -17.549 1.00 93.75 85 GLU A N 1
ATOM 690 C CA . GLU A 1 85 ? 3.117 -12.215 -18.634 1.00 93.75 85 GLU A CA 1
ATOM 691 C C . GLU A 1 85 ? 4.545 -11.795 -18.259 1.00 93.75 85 GLU A C 1
ATOM 693 O O . GLU A 1 85 ? 5.450 -12.625 -18.249 1.00 93.75 85 GLU A O 1
ATOM 698 N N . ILE A 1 86 ? 4.728 -10.543 -17.818 1.00 95.81 86 ILE A N 1
ATOM 699 C CA . ILE A 1 86 ? 6.034 -10.020 -17.384 1.00 95.81 86 ILE A CA 1
ATOM 700 C C . ILE A 1 86 ? 6.563 -10.810 -16.177 1.00 95.81 86 ILE A C 1
ATOM 702 O O . ILE A 1 86 ? 7.744 -11.154 -16.122 1.00 95.81 86 ILE A O 1
ATOM 706 N N . ILE A 1 87 ? 5.701 -11.121 -15.201 1.00 96.38 87 ILE A N 1
ATOM 707 C CA . ILE A 1 87 ? 6.094 -11.890 -14.010 1.00 96.38 87 ILE A CA 1
ATOM 708 C C . ILE A 1 87 ? 6.575 -13.288 -14.399 1.00 96.38 87 ILE A C 1
ATOM 710 O O . ILE A 1 87 ? 7.600 -13.739 -13.886 1.00 96.38 87 ILE A O 1
ATOM 714 N N . GLN A 1 88 ? 5.831 -13.979 -15.264 1.00 96.00 88 GLN A N 1
ATOM 715 C CA . GLN A 1 88 ? 6.164 -15.324 -15.715 1.00 96.00 88 GLN A CA 1
ATOM 716 C C . GLN A 1 88 ? 7.475 -15.318 -16.499 1.00 96.00 88 GLN A C 1
ATOM 718 O O . GLN A 1 88 ? 8.381 -16.071 -16.152 1.00 96.00 88 GLN A O 1
ATOM 723 N N . LEU A 1 89 ? 7.616 -14.404 -17.460 1.00 97.12 89 LEU A N 1
ATOM 724 C CA . LEU A 1 89 ? 8.812 -14.268 -18.284 1.00 97.12 89 LEU A CA 1
ATOM 725 C C . LEU A 1 89 ? 10.081 -14.066 -17.438 1.00 97.12 89 LEU A C 1
ATOM 727 O O . LEU A 1 89 ? 11.088 -14.747 -17.634 1.00 97.12 89 LEU A O 1
ATOM 731 N N . ILE A 1 90 ? 10.032 -13.167 -16.448 1.00 97.19 90 ILE A N 1
ATOM 732 C CA . ILE A 1 90 ? 11.170 -12.926 -15.546 1.00 97.19 90 ILE A CA 1
ATOM 733 C C . ILE A 1 90 ? 11.452 -14.152 -14.677 1.00 97.19 90 ILE A C 1
ATOM 735 O O . ILE A 1 90 ? 12.615 -14.494 -14.483 1.00 97.19 90 ILE A O 1
ATOM 739 N N . LYS A 1 91 ? 10.422 -14.833 -14.162 1.00 96.81 91 LYS A N 1
ATOM 740 C CA . LYS A 1 91 ? 10.599 -16.022 -13.314 1.00 96.81 91 LYS A CA 1
ATOM 741 C C . LYS A 1 91 ? 11.156 -17.224 -14.061 1.00 96.81 91 LYS A C 1
ATOM 743 O O . LYS A 1 91 ? 11.913 -17.982 -13.466 1.00 96.81 91 LYS A O 1
ATOM 748 N N . GLU A 1 92 ? 10.793 -17.408 -15.325 1.00 97.25 92 GLU A N 1
ATOM 749 C CA . GLU A 1 92 ? 11.333 -18.484 -16.159 1.00 97.25 92 GLU A CA 1
ATOM 750 C C . GLU A 1 92 ? 12.841 -18.310 -16.368 1.00 97.25 92 GLU A C 1
ATOM 752 O O . GLU A 1 92 ? 13.598 -19.277 -16.278 1.00 97.25 92 GLU A O 1
ATOM 757 N N . LYS A 1 93 ? 13.298 -17.067 -16.570 1.00 97.31 93 LYS A N 1
ATOM 758 C CA . LYS A 1 93 ? 14.723 -16.756 -16.735 1.00 97.31 93 LYS A CA 1
ATOM 759 C C . LYS A 1 93 ? 15.488 -16.675 -15.412 1.00 97.31 93 LYS A C 1
ATOM 761 O O . LYS A 1 93 ? 16.629 -17.131 -15.339 1.00 97.31 93 LYS A O 1
ATOM 766 N N . TYR A 1 94 ? 14.878 -16.096 -14.379 1.00 96.19 94 TYR A N 1
ATOM 767 C CA . TYR A 1 94 ? 15.494 -15.810 -13.082 1.00 96.19 94 TYR A CA 1
ATOM 768 C C . TYR A 1 94 ? 14.612 -16.295 -11.911 1.00 96.19 94 TYR A C 1
ATOM 770 O O . TYR A 1 94 ? 14.044 -15.480 -11.180 1.00 96.19 94 TYR A O 1
ATOM 778 N N . PRO A 1 95 ? 14.513 -17.617 -11.664 1.00 94.56 95 PRO A N 1
ATOM 779 C CA . PRO A 1 95 ? 13.576 -18.175 -10.679 1.00 94.56 95 PRO A CA 1
ATOM 780 C C . PRO A 1 95 ? 13.808 -17.718 -9.233 1.00 94.56 95 PRO A C 1
ATOM 782 O O . PRO A 1 95 ? 12.880 -17.708 -8.427 1.00 94.56 95 PRO A O 1
ATOM 785 N N . LEU A 1 96 ? 15.054 -17.366 -8.900 1.00 94.31 96 LEU A N 1
ATOM 786 C CA . LEU A 1 96 ? 15.476 -16.958 -7.556 1.00 94.31 96 LEU A CA 1
ATOM 787 C C . LEU A 1 96 ? 15.476 -15.437 -7.357 1.00 94.31 96 LEU A C 1
ATOM 789 O O . LEU A 1 96 ? 15.794 -14.962 -6.268 1.00 94.31 96 LEU A O 1
ATOM 793 N N . LEU A 1 97 ? 15.159 -14.666 -8.399 1.00 93.56 97 LEU A N 1
ATOM 794 C CA . LEU A 1 97 ? 15.204 -13.215 -8.334 1.00 93.56 97 LEU A CA 1
ATOM 795 C C . LEU A 1 97 ? 14.010 -12.667 -7.547 1.00 93.56 97 LEU A C 1
ATOM 797 O O . LEU A 1 97 ? 12.848 -12.895 -7.892 1.00 93.56 97 LEU A O 1
ATOM 801 N N . ASN A 1 98 ? 14.304 -11.878 -6.515 1.00 93.62 98 ASN A N 1
ATOM 802 C CA . ASN A 1 98 ? 13.292 -11.154 -5.760 1.00 93.62 98 ASN A CA 1
ATOM 803 C C . ASN A 1 98 ? 12.956 -9.837 -6.459 1.00 93.62 98 ASN A C 1
ATOM 805 O O . ASN A 1 98 ? 13.794 -8.944 -6.555 1.00 93.62 98 ASN A O 1
ATOM 809 N N . PHE A 1 99 ? 11.706 -9.698 -6.893 1.00 95.75 99 PHE A N 1
ATOM 810 C CA . PHE A 1 99 ? 11.202 -8.458 -7.473 1.00 95.75 99 PHE A CA 1
ATOM 811 C C . PHE A 1 99 ? 9.732 -8.227 -7.122 1.00 95.75 99 PHE A C 1
ATOM 813 O O . PHE A 1 99 ? 8.990 -9.166 -6.813 1.00 95.75 99 PHE A O 1
ATOM 820 N N . SER A 1 100 ? 9.288 -6.976 -7.210 1.00 95.75 100 SER A N 1
ATOM 821 C CA . SER A 1 100 ? 7.871 -6.620 -7.188 1.00 95.75 100 SER A CA 1
ATOM 822 C C . SER A 1 100 ? 7.508 -5.741 -8.377 1.00 95.75 100 SER A C 1
ATOM 824 O O . SER A 1 100 ? 8.317 -4.939 -8.827 1.00 95.75 100 SER A O 1
ATOM 826 N N . ILE A 1 101 ? 6.291 -5.877 -8.889 1.00 96.56 101 ILE A N 1
ATOM 827 C CA . ILE A 1 101 ? 5.784 -5.106 -10.018 1.00 96.56 101 ILE A CA 1
ATOM 828 C C . ILE A 1 101 ? 4.385 -4.569 -9.712 1.00 96.56 101 ILE A C 1
ATOM 830 O O . ILE A 1 101 ? 3.594 -5.195 -9.004 1.00 96.56 101 ILE A O 1
ATOM 834 N N . TRP A 1 102 ? 4.074 -3.394 -10.237 1.00 96.56 102 TRP A N 1
ATOM 835 C CA . TRP A 1 102 ? 2.715 -2.871 -10.315 1.00 96.56 102 TRP A CA 1
ATOM 836 C C . TRP A 1 102 ? 2.557 -2.012 -11.565 1.00 96.56 102 TRP A C 1
ATOM 838 O O . TRP A 1 102 ? 3.547 -1.654 -12.199 1.00 96.56 102 TRP A O 1
ATOM 848 N N . SER A 1 103 ? 1.321 -1.685 -11.930 1.00 95.25 103 SER A N 1
ATOM 849 C CA . SER A 1 103 ? 1.042 -0.753 -13.022 1.00 95.25 103 SER A CA 1
ATOM 850 C C . SER A 1 103 ? 0.020 0.297 -12.615 1.00 95.25 103 SER A C 1
ATOM 852 O O . SER A 1 103 ? -0.849 0.038 -11.777 1.00 95.25 103 SER A O 1
ATOM 854 N N . THR A 1 104 ? 0.074 1.476 -13.239 1.00 94.06 104 THR A N 1
ATOM 855 C CA . THR A 1 104 ? -0.935 2.529 -13.018 1.00 94.06 104 THR A CA 1
ATOM 856 C C . THR A 1 104 ? -2.343 2.067 -13.404 1.00 94.06 104 THR A C 1
ATOM 858 O O . THR A 1 104 ? -3.324 2.558 -12.855 1.00 94.06 104 THR A O 1
ATOM 861 N N . LYS A 1 105 ? -2.466 1.042 -14.260 1.00 93.25 105 LYS A N 1
ATOM 862 C CA . LYS A 1 105 ? -3.746 0.423 -14.627 1.00 93.25 105 LYS A CA 1
ATOM 863 C C . LYS A 1 105 ? -4.485 -0.193 -13.436 1.00 93.25 105 LYS A C 1
ATOM 865 O O . LYS A 1 105 ? -5.714 -0.169 -13.429 1.00 93.25 105 LYS A O 1
ATOM 870 N N . ILE A 1 106 ? -3.780 -0.656 -12.396 1.00 93.69 106 ILE A N 1
ATOM 871 C CA . ILE A 1 106 ? -4.404 -1.115 -11.135 1.00 93.69 106 ILE A CA 1
ATOM 872 C C . ILE A 1 106 ? -5.249 -0.002 -10.498 1.00 93.69 106 ILE A C 1
ATOM 874 O O . ILE A 1 106 ? -6.284 -0.282 -9.894 1.00 93.69 106 ILE A O 1
ATOM 878 N N . LEU A 1 107 ? -4.819 1.251 -10.653 1.00 93.12 107 LEU A N 1
ATOM 879 C CA . LEU A 1 107 ? -5.477 2.430 -10.097 1.00 93.12 107 LEU A CA 1
ATOM 880 C C . LEU A 1 107 ? -6.548 3.010 -11.032 1.00 93.12 107 LEU A C 1
ATOM 882 O O . LEU A 1 107 ? -7.332 3.849 -10.601 1.00 93.12 107 LEU A O 1
ATOM 886 N N . SER A 1 108 ? -6.628 2.528 -12.279 1.00 90.75 108 SER A N 1
ATOM 887 C CA . SER A 1 108 ? -7.541 3.062 -13.296 1.00 90.75 108 SER A CA 1
ATOM 888 C C . SER A 1 108 ? -9.019 3.128 -12.918 1.00 90.75 108 SER A C 1
ATOM 890 O O . SER A 1 108 ? -9.650 4.117 -13.289 1.00 90.75 108 SER A O 1
ATOM 892 N N . PRO A 1 109 ? -9.586 2.190 -12.129 1.00 91.25 109 PRO A N 1
ATOM 893 C CA . PRO A 1 109 ? -10.974 2.307 -11.686 1.00 91.25 109 PRO A CA 1
ATOM 894 C C . PRO A 1 109 ? -11.243 3.501 -10.757 1.00 91.25 109 PRO A C 1
ATOM 896 O O . PRO A 1 109 ? -12.402 3.798 -10.487 1.00 91.25 109 PRO A O 1
ATOM 899 N N . PHE A 1 110 ? -10.195 4.149 -10.240 1.00 91.94 110 PHE A N 1
ATOM 900 C CA . PHE A 1 110 ? -10.274 5.262 -9.290 1.00 91.94 110 PHE A CA 1
ATOM 901 C C . PHE A 1 110 ? -9.848 6.600 -9.895 1.00 91.94 110 PHE A C 1
ATOM 903 O O . PHE A 1 110 ? -9.846 7.606 -9.188 1.00 91.94 110 PHE A O 1
ATOM 910 N N . PHE A 1 111 ? -9.466 6.625 -11.174 1.00 89.69 111 PHE A N 1
ATOM 911 C CA . PHE A 1 111 ? -9.199 7.879 -11.867 1.00 89.69 111 PHE A CA 1
ATOM 912 C C . PHE A 1 111 ? -10.512 8.587 -12.184 1.00 89.69 111 PHE A C 1
ATOM 914 O O . PHE A 1 111 ? -11.474 7.978 -12.652 1.00 89.69 111 PHE A O 1
ATOM 921 N N . HIS A 1 112 ? -10.543 9.892 -11.946 1.00 81.50 112 HIS A N 1
ATOM 922 C CA . HIS A 1 112 ? -11.673 10.749 -12.284 1.00 81.50 112 HIS A CA 1
ATOM 923 C C . HIS A 1 112 ? -11.661 11.154 -13.758 1.00 81.50 112 HIS A C 1
ATOM 925 O O . HIS A 1 112 ? -12.714 11.444 -14.326 1.00 81.50 112 HIS A O 1
ATOM 931 N N . HIS A 1 113 ? -10.484 11.145 -14.384 1.00 79.50 113 HIS A N 1
ATOM 932 C CA . HIS A 1 113 ? -10.312 11.363 -15.815 1.00 79.50 113 HIS A CA 1
ATOM 933 C C . HIS A 1 113 ? -9.833 10.086 -16.507 1.00 79.50 113 HIS A C 1
ATOM 935 O O . HIS A 1 113 ? -9.018 9.335 -15.971 1.00 79.50 113 HIS A O 1
ATOM 941 N N . THR A 1 114 ? -10.329 9.835 -17.721 1.00 72.56 114 THR A N 1
ATOM 942 C CA . THR A 1 114 ? -9.922 8.668 -18.508 1.00 72.56 114 THR A CA 1
ATOM 943 C C . THR A 1 114 ? -8.438 8.763 -18.858 1.00 72.56 114 THR A C 1
ATOM 945 O O . THR A 1 114 ? -8.019 9.660 -19.588 1.00 72.56 114 THR A O 1
ATOM 948 N N . GLN A 1 115 ? -7.644 7.823 -18.347 1.00 72.88 115 GLN A N 1
ATOM 949 C CA . GLN A 1 115 ? -6.246 7.656 -18.735 1.00 72.88 115 GLN A CA 1
ATOM 950 C C . GLN A 1 115 ? -6.135 6.613 -19.846 1.00 72.88 115 GLN A C 1
ATOM 952 O O . GLN A 1 115 ? -6.627 5.496 -19.706 1.00 72.88 115 GLN A O 1
ATOM 957 N N . ASN A 1 116 ? -5.440 6.977 -20.925 1.00 79.38 116 ASN A N 1
ATOM 958 C CA . ASN A 1 116 ? -5.189 6.098 -22.074 1.00 79.38 116 ASN A CA 1
ATOM 959 C C . ASN A 1 116 ? -3.738 5.599 -22.132 1.00 79.38 116 ASN A C 1
ATOM 961 O O . ASN A 1 116 ? -3.338 5.009 -23.132 1.00 79.38 116 ASN A O 1
ATOM 965 N N . ARG A 1 117 ? -2.930 5.896 -21.107 1.00 89.31 117 ARG A N 1
ATOM 966 C CA . ARG A 1 117 ? -1.545 5.435 -20.999 1.00 89.31 117 ARG A CA 1
ATOM 967 C C . ARG A 1 117 ? -1.314 4.837 -19.626 1.00 89.31 117 ARG A C 1
ATOM 969 O O . ARG A 1 117 ? -1.619 5.474 -18.619 1.00 89.31 117 ARG A O 1
ATOM 976 N N . PHE A 1 118 ? -0.742 3.645 -19.600 1.00 92.31 118 PHE A N 1
ATOM 977 C CA . PHE A 1 118 ? -0.395 2.940 -18.385 1.00 92.31 118 PHE A CA 1
ATOM 978 C C . PHE A 1 118 ? 1.091 2.612 -18.360 1.00 92.31 118 PHE A C 1
ATOM 980 O O . PHE A 1 118 ? 1.712 2.310 -19.376 1.00 92.31 118 PHE A O 1
ATOM 987 N N . TYR A 1 119 ? 1.659 2.682 -17.164 1.00 94.75 119 TYR A N 1
ATOM 988 C CA . TYR A 1 119 ? 3.080 2.473 -16.937 1.00 94.75 119 TYR A CA 1
ATOM 989 C C . TYR A 1 119 ? 3.259 1.355 -15.921 1.00 94.75 119 TYR A C 1
ATOM 991 O O . TYR A 1 119 ? 2.478 1.250 -14.970 1.00 94.75 119 TYR A O 1
ATOM 999 N N . PHE A 1 120 ? 4.284 0.536 -16.121 1.00 97.12 120 PHE A N 1
ATOM 1000 C CA . PHE A 1 120 ? 4.681 -0.522 -15.206 1.00 97.12 120 PHE A CA 1
ATOM 1001 C C . PHE A 1 120 ? 5.875 -0.054 -14.383 1.00 97.12 120 PHE A C 1
ATOM 1003 O O . PHE A 1 120 ? 6.812 0.535 -14.916 1.00 97.12 120 PHE A O 1
ATOM 1010 N N . PHE A 1 121 ? 5.872 -0.363 -13.094 1.00 97.62 121 PHE A N 1
ATOM 1011 C CA . PHE A 1 121 ? 6.990 -0.114 -12.198 1.00 97.62 121 PHE A CA 1
ATOM 1012 C C . PHE A 1 121 ? 7.460 -1.436 -11.622 1.00 97.62 121 PHE A C 1
ATOM 1014 O O . PHE A 1 121 ? 6.706 -2.106 -10.915 1.00 97.62 121 PHE A O 1
ATOM 1021 N N . LEU A 1 122 ? 8.705 -1.795 -11.920 1.00 97.94 122 LEU A N 1
ATOM 1022 C CA . LEU A 1 122 ? 9.348 -2.999 -11.415 1.00 97.94 122 LEU A CA 1
ATOM 1023 C C . LEU A 1 122 ? 10.469 -2.615 -10.453 1.00 97.94 122 LEU A C 1
ATOM 1025 O O . LEU A 1 122 ? 11.343 -1.811 -10.772 1.00 97.94 122 LEU A O 1
ATOM 1029 N N . TYR A 1 123 ? 10.433 -3.215 -9.271 1.00 97.81 123 TYR A N 1
ATOM 1030 C CA . TYR A 1 123 ? 11.376 -3.006 -8.187 1.00 97.81 123 TYR A CA 1
ATOM 1031 C C . TYR A 1 123 ? 12.152 -4.289 -7.950 1.00 97.81 123 TYR A C 1
ATOM 1033 O O . TYR A 1 123 ? 11.549 -5.351 -7.814 1.00 97.81 123 TYR A O 1
ATOM 1041 N N . SER A 1 124 ? 13.471 -4.185 -7.885 1.00 96.56 124 SER A N 1
ATOM 1042 C CA . SER A 1 124 ? 14.370 -5.299 -7.580 1.00 96.56 124 SER A CA 1
ATOM 1043 C C . SER A 1 124 ? 15.626 -4.771 -6.887 1.00 96.56 124 SER A C 1
ATOM 1045 O O . SER A 1 124 ? 15.829 -3.558 -6.786 1.00 96.56 124 SER A O 1
ATOM 1047 N N . GLU A 1 125 ? 16.483 -5.667 -6.410 1.00 94.69 125 GLU A N 1
ATOM 1048 C CA . GLU A 1 125 ? 17.824 -5.306 -5.945 1.00 94.69 125 GLU A CA 1
ATOM 1049 C C . GLU A 1 125 ? 18.605 -4.563 -7.037 1.00 94.69 125 GLU A C 1
ATOM 1051 O O . GLU A 1 125 ? 18.478 -4.876 -8.223 1.00 94.69 125 GLU A O 1
ATOM 1056 N N . ILE A 1 126 ? 19.400 -3.568 -6.631 1.00 94.56 126 ILE A N 1
ATOM 1057 C CA . ILE A 1 126 ? 20.067 -2.634 -7.549 1.00 94.56 126 ILE A CA 1
ATOM 1058 C C . ILE A 1 126 ? 20.953 -3.348 -8.577 1.00 94.56 126 ILE A C 1
ATOM 1060 O O . ILE A 1 126 ? 20.912 -2.999 -9.756 1.00 94.56 126 ILE A O 1
ATOM 1064 N N . ASP A 1 127 ? 21.655 -4.397 -8.149 1.00 94.75 127 ASP A N 1
ATOM 1065 C CA . ASP A 1 127 ? 22.572 -5.178 -8.984 1.00 94.75 127 ASP A CA 1
ATOM 1066 C C . ASP A 1 127 ? 21.837 -6.033 -10.025 1.00 94.75 127 ASP A C 1
ATOM 1068 O O . ASP A 1 127 ? 22.390 -6.365 -11.072 1.00 94.75 127 ASP A O 1
ATOM 1072 N N . ALA A 1 128 ? 20.562 -6.351 -9.784 1.00 95.81 128 ALA A N 1
ATOM 1073 C CA . ALA A 1 128 ? 19.743 -7.107 -10.722 1.00 95.81 128 ALA A CA 1
ATOM 1074 C C . ALA A 1 128 ? 19.086 -6.227 -11.794 1.00 95.81 128 ALA A C 1
ATOM 1076 O O . ALA A 1 128 ? 18.681 -6.736 -12.837 1.00 95.81 128 ALA A O 1
ATOM 1077 N N . LEU A 1 129 ? 18.963 -4.913 -11.577 1.00 97.31 129 LEU A N 1
ATOM 1078 C CA . LEU A 1 129 ? 18.223 -4.046 -12.498 1.00 97.31 129 LEU A CA 1
ATOM 1079 C C . LEU A 1 129 ? 18.810 -4.003 -13.919 1.00 97.31 129 LEU A C 1
ATOM 1081 O O . LEU A 1 129 ? 18.013 -4.047 -14.857 1.00 97.31 129 LEU A O 1
ATOM 1085 N N . PRO A 1 130 ? 20.143 -3.942 -14.133 1.00 97.62 130 PRO A N 1
ATOM 1086 C CA . PRO A 1 130 ? 20.705 -4.014 -15.482 1.00 97.62 130 PRO A CA 1
ATOM 1087 C C . PRO A 1 130 ? 20.379 -5.340 -16.178 1.00 97.62 130 PRO A C 1
ATOM 1089 O O . PRO A 1 130 ? 19.983 -5.329 -17.338 1.00 97.62 130 PRO A O 1
ATOM 1092 N N . LEU A 1 131 ? 20.445 -6.463 -15.450 1.00 96.56 131 LEU A N 1
ATOM 1093 C CA . LEU A 1 131 ? 20.111 -7.789 -15.983 1.00 96.56 131 LEU A CA 1
ATOM 1094 C C . LEU A 1 131 ? 18.640 -7.870 -16.408 1.00 96.56 131 LEU A C 1
ATOM 1096 O O . LEU A 1 131 ? 18.335 -8.333 -17.503 1.00 96.56 131 LEU A O 1
ATOM 1100 N N . ILE A 1 132 ? 17.729 -7.374 -15.565 1.00 97.69 132 ILE A N 1
ATOM 1101 C CA . ILE A 1 132 ? 16.294 -7.319 -15.874 1.00 97.69 132 ILE A CA 1
ATOM 1102 C C . ILE A 1 132 ? 16.037 -6.413 -17.080 1.00 97.69 132 ILE A C 1
ATOM 1104 O O . ILE A 1 132 ? 15.243 -6.769 -17.947 1.00 97.69 132 ILE A O 1
ATOM 1108 N N . ARG A 1 133 ? 16.696 -5.248 -17.142 1.00 97.81 133 ARG A N 1
ATOM 1109 C CA . ARG A 1 133 ? 16.571 -4.306 -18.262 1.00 97.81 133 ARG A CA 1
ATOM 1110 C C . ARG A 1 133 ? 16.928 -4.982 -19.575 1.00 97.81 133 ARG A C 1
ATOM 1112 O O . ARG A 1 133 ? 16.121 -4.933 -20.495 1.00 97.81 133 ARG A O 1
ATOM 1119 N N . ASP A 1 134 ? 18.115 -5.577 -19.643 1.00 97.94 134 ASP A N 1
ATOM 1120 C CA . ASP A 1 134 ? 18.643 -6.151 -20.879 1.00 97.94 134 ASP A CA 1
ATOM 1121 C C . ASP A 1 134 ? 17.777 -7.335 -21.322 1.00 97.94 134 ASP A C 1
ATOM 1123 O O . ASP A 1 134 ? 17.335 -7.377 -22.466 1.00 97.94 134 ASP A O 1
ATOM 1127 N N . PHE A 1 135 ? 17.395 -8.208 -20.385 1.00 98.19 135 PHE A N 1
ATOM 1128 C CA . PHE A 1 135 ? 16.509 -9.334 -20.671 1.00 98.19 135 PHE A CA 1
ATOM 1129 C C . PHE A 1 135 ? 15.126 -8.904 -21.181 1.00 98.19 135 PHE A C 1
ATOM 1131 O O . PHE A 1 135 ? 14.625 -9.446 -22.165 1.00 98.19 135 PHE A O 1
ATOM 1138 N N . LEU A 1 136 ? 14.483 -7.927 -20.539 1.00 97.88 136 LEU A N 1
ATOM 1139 C CA . LEU A 1 136 ? 13.178 -7.440 -20.990 1.00 97.88 136 LEU A CA 1
ATOM 1140 C C . LEU A 1 136 ? 13.282 -6.685 -22.326 1.00 97.88 136 LEU A C 1
ATOM 1142 O O . LEU A 1 136 ? 12.383 -6.793 -23.157 1.00 97.88 136 LEU A O 1
ATOM 1146 N N . PHE A 1 137 ? 14.375 -5.957 -22.561 1.00 97.06 137 PHE A N 1
ATOM 1147 C CA . PHE A 1 137 ? 14.634 -5.292 -23.838 1.00 97.06 137 PHE A CA 1
ATOM 1148 C C . PHE A 1 137 ? 14.789 -6.301 -24.986 1.00 97.06 137 PHE A C 1
ATOM 1150 O O . PHE A 1 137 ? 14.162 -6.133 -26.030 1.00 97.06 137 PHE A O 1
ATOM 1157 N N . GLU A 1 138 ? 15.539 -7.389 -24.775 1.00 97.81 138 GLU A N 1
ATOM 1158 C CA . GLU A 1 138 ? 15.661 -8.507 -25.728 1.00 97.81 138 GLU A CA 1
ATOM 1159 C C . GLU A 1 138 ? 14.309 -9.177 -26.034 1.00 97.81 138 GLU A C 1
ATOM 1161 O O . GLU A 1 138 ? 14.108 -9.707 -27.125 1.00 97.81 138 GLU A O 1
ATOM 1166 N N . ASN A 1 139 ? 13.353 -9.102 -25.102 1.00 96.94 139 ASN A N 1
ATOM 1167 C CA . ASN A 1 139 ? 11.979 -9.581 -25.270 1.00 96.94 139 ASN A CA 1
ATOM 1168 C C . ASN A 1 139 ? 11.011 -8.489 -25.771 1.00 96.94 139 ASN A C 1
ATOM 1170 O O . ASN A 1 139 ? 9.800 -8.603 -25.599 1.00 96.94 139 ASN A O 1
ATOM 1174 N N . ASN A 1 140 ? 11.526 -7.443 -26.426 1.00 96.00 140 ASN A N 1
ATOM 1175 C CA . ASN A 1 140 ? 10.760 -6.367 -27.068 1.00 96.00 140 ASN A CA 1
ATOM 1176 C C . ASN A 1 140 ? 9.946 -5.464 -26.120 1.00 96.00 140 ASN A C 1
ATOM 1178 O O . ASN A 1 140 ? 9.056 -4.738 -26.575 1.00 96.00 140 ASN A O 1
ATOM 1182 N N . TYR A 1 141 ? 10.251 -5.438 -24.820 1.00 96.50 141 TYR A N 1
ATOM 1183 C CA . TYR A 1 141 ? 9.653 -4.460 -23.909 1.00 96.50 141 TYR A CA 1
ATOM 1184 C C . TYR A 1 141 ? 10.374 -3.110 -23.980 1.00 96.50 141 TYR A C 1
ATOM 1186 O O . TYR A 1 141 ? 11.594 -3.019 -24.119 1.00 96.50 141 TYR A O 1
ATOM 1194 N N . LYS A 1 142 ? 9.616 -2.024 -23.799 1.00 95.75 142 LYS A N 1
ATOM 1195 C CA . LYS A 1 142 ? 10.175 -0.677 -23.615 1.00 95.75 142 LYS A CA 1
ATOM 1196 C C . LYS A 1 142 ? 10.571 -0.499 -22.157 1.00 95.75 142 LYS A C 1
ATOM 1198 O O . LYS A 1 142 ? 9.696 -0.309 -21.315 1.00 95.75 142 LYS A O 1
ATOM 1203 N N . VAL A 1 143 ? 11.864 -0.546 -21.853 1.00 96.50 143 VAL A N 1
ATOM 1204 C CA . VAL A 1 143 ? 12.349 -0.565 -20.466 1.00 96.50 143 VAL A CA 1
ATOM 1205 C C . VAL A 1 143 ? 13.321 0.568 -20.193 1.00 96.50 143 VAL A C 1
ATOM 1207 O O . VAL A 1 143 ? 14.243 0.805 -20.967 1.00 96.50 143 VAL A O 1
ATOM 1210 N N . PHE A 1 144 ? 13.140 1.250 -19.063 1.00 96.12 144 PHE A N 1
ATOM 1211 C CA . PHE A 1 144 ? 14.009 2.341 -18.635 1.00 96.12 144 PHE A CA 1
ATOM 1212 C C . PHE A 1 144 ? 14.501 2.121 -17.213 1.00 96.12 144 PHE A C 1
ATOM 1214 O O . PHE A 1 144 ? 13.718 1.916 -16.283 1.00 96.12 144 PHE A O 1
ATOM 1221 N N . LEU A 1 145 ? 15.820 2.205 -17.041 1.00 95.56 145 LEU A N 1
ATOM 1222 C CA . LEU A 1 145 ? 16.458 2.088 -15.740 1.00 95.56 145 LEU A CA 1
ATOM 1223 C C . LEU A 1 145 ? 16.506 3.441 -15.042 1.00 95.56 145 LEU A C 1
ATOM 1225 O O . LEU A 1 145 ? 17.190 4.358 -15.480 1.00 95.56 145 LEU A O 1
ATOM 1229 N N . ASN A 1 146 ? 15.803 3.530 -13.920 1.00 94.69 146 ASN A N 1
ATOM 1230 C CA . ASN A 1 146 ? 15.797 4.668 -13.022 1.00 94.69 146 ASN A CA 1
ATOM 1231 C C . ASN A 1 146 ? 15.609 6.075 -13.669 1.00 94.69 146 ASN A C 1
ATOM 1233 O O . ASN A 1 146 ? 16.237 7.024 -13.192 1.00 94.69 146 ASN A O 1
ATOM 1237 N N . PRO A 1 147 ? 14.700 6.267 -14.649 1.00 95.25 147 PRO A N 1
ATOM 1238 C CA . PRO A 1 147 ? 14.526 7.550 -15.327 1.00 95.25 147 PRO A CA 1
ATOM 1239 C C . PRO A 1 147 ? 14.060 8.677 -14.393 1.00 95.25 147 PRO A C 1
ATOM 1241 O O . PRO A 1 147 ? 13.484 8.439 -13.320 1.00 95.25 147 PRO A O 1
ATOM 1244 N N . SER A 1 148 ? 14.264 9.912 -14.829 1.00 92.50 148 SER A N 1
ATOM 1245 C CA . SER A 1 148 ? 13.757 11.147 -14.241 1.00 92.50 148 SER A CA 1
ATOM 1246 C C . SER A 1 148 ? 13.132 12.039 -15.315 1.00 92.50 148 SER A C 1
ATOM 1248 O O . SER A 1 148 ? 13.489 11.947 -16.487 1.00 92.50 148 SER A O 1
ATOM 1250 N N . LYS A 1 149 ? 12.247 12.962 -14.919 1.00 88.25 149 LYS A N 1
ATOM 1251 C CA . LYS A 1 149 ? 11.673 13.958 -15.843 1.00 88.25 149 LYS A CA 1
ATOM 1252 C C . LYS A 1 149 ? 12.704 14.852 -16.553 1.00 88.25 149 LYS A C 1
ATOM 1254 O O . LYS A 1 149 ? 12.378 15.470 -17.556 1.00 88.25 149 LYS A O 1
ATOM 1259 N N . ASN A 1 150 ? 13.932 14.930 -16.036 1.00 89.19 150 ASN A N 1
ATOM 1260 C CA . ASN A 1 150 ? 15.006 15.741 -16.614 1.00 89.19 150 ASN A CA 1
ATOM 1261 C C . ASN A 1 150 ? 15.857 14.966 -17.637 1.00 89.19 150 ASN A C 1
ATOM 1263 O O . ASN A 1 150 ? 16.747 15.549 -18.261 1.00 89.19 150 ASN A O 1
ATOM 1267 N N . ASP A 1 151 ? 15.616 13.665 -17.813 1.00 89.50 151 ASP A N 1
ATOM 1268 C CA . ASP A 1 151 ? 16.384 12.845 -18.742 1.00 89.50 151 ASP A CA 1
ATOM 1269 C C . ASP A 1 151 ? 15.944 13.131 -20.181 1.00 89.50 151 ASP A C 1
ATOM 1271 O O . ASP A 1 151 ? 14.853 12.760 -20.604 1.00 89.50 151 ASP A O 1
ATOM 1275 N N . LYS A 1 152 ? 16.820 13.757 -20.975 1.00 84.44 152 LYS A N 1
ATOM 1276 C CA . LYS A 1 152 ? 16.513 14.175 -22.360 1.00 84.44 152 LYS A CA 1
ATOM 1277 C C . LYS A 1 152 ? 16.086 13.030 -23.286 1.00 84.44 152 LYS A C 1
ATOM 1279 O O . LYS A 1 152 ? 15.367 13.263 -24.250 1.00 84.44 152 LYS A O 1
ATOM 1284 N N . ASN A 1 153 ? 16.536 11.810 -22.997 1.00 83.88 153 ASN A N 1
ATOM 1285 C CA . ASN A 1 153 ? 16.229 10.613 -23.784 1.00 83.88 153 ASN A CA 1
ATOM 1286 C C . ASN A 1 153 ? 15.016 9.842 -23.239 1.00 83.88 153 ASN A C 1
ATOM 1288 O O . ASN A 1 153 ? 14.710 8.754 -23.725 1.00 83.88 153 ASN A O 1
ATOM 1292 N N . PHE A 1 154 ? 14.352 10.363 -22.206 1.00 89.81 154 PHE A N 1
ATOM 1293 C CA . PHE A 1 154 ? 13.209 9.726 -21.576 1.00 89.81 154 PHE A CA 1
ATOM 1294 C C . PHE A 1 154 ? 11.913 10.377 -22.050 1.00 89.81 154 PHE A C 1
ATOM 1296 O O . PHE A 1 154 ? 11.632 11.538 -21.765 1.00 89.81 154 PHE A O 1
ATOM 1303 N N . ILE A 1 155 ? 11.105 9.599 -22.769 1.00 88.06 155 ILE A N 1
ATOM 1304 C CA . ILE A 1 155 ? 9.774 10.005 -23.214 1.00 88.06 155 ILE A CA 1
ATOM 1305 C C . ILE A 1 155 ? 8.783 8.970 -22.697 1.00 88.06 155 ILE A C 1
ATOM 1307 O O . ILE A 1 155 ? 8.906 7.777 -22.987 1.00 88.06 155 ILE A O 1
ATOM 1311 N N . LEU A 1 156 ? 7.788 9.433 -21.940 1.00 89.00 156 LEU A N 1
ATOM 1312 C CA . LEU A 1 156 ? 6.713 8.581 -21.445 1.00 89.00 156 LEU A CA 1
ATOM 1313 C C . LEU A 1 156 ? 5.906 8.020 -22.617 1.00 89.00 156 LEU A C 1
ATOM 1315 O O . LEU A 1 156 ? 5.299 8.760 -23.398 1.00 89.00 156 LEU A O 1
ATOM 1319 N N . THR A 1 157 ? 5.877 6.694 -22.716 1.00 91.19 157 THR A N 1
ATOM 1320 C CA . THR A 1 157 ? 5.086 5.968 -23.712 1.00 91.19 157 THR A CA 1
ATOM 1321 C C . THR A 1 157 ? 4.259 4.887 -23.038 1.00 91.19 157 THR A C 1
ATOM 1323 O O . THR A 1 157 ? 4.619 4.393 -21.970 1.00 91.19 157 THR A O 1
ATOM 1326 N N . ASP A 1 158 ? 3.126 4.554 -23.652 1.00 92.19 158 ASP A N 1
ATOM 1327 C CA . ASP A 1 158 ? 2.231 3.531 -23.123 1.00 92.19 158 ASP A CA 1
ATOM 1328 C C . ASP A 1 158 ? 2.933 2.168 -23.013 1.00 92.19 158 ASP A C 1
ATOM 1330 O O . ASP A 1 158 ? 3.770 1.817 -23.854 1.00 92.19 158 ASP A O 1
ATOM 1334 N N . ASN A 1 159 ? 2.581 1.420 -21.969 1.00 92.44 159 ASN A N 1
ATOM 1335 C CA . ASN A 1 159 ? 3.114 0.105 -21.611 1.00 92.44 159 ASN A CA 1
ATOM 1336 C C . ASN A 1 159 ? 4.635 0.046 -21.389 1.00 92.44 159 ASN A C 1
ATOM 1338 O O . ASN A 1 159 ? 5.245 -1.014 -21.523 1.00 92.44 159 ASN A O 1
ATOM 1342 N N . MET A 1 160 ? 5.271 1.164 -21.031 1.00 95.06 160 MET A N 1
ATOM 1343 C CA . MET A 1 160 ? 6.687 1.143 -20.658 1.00 95.06 160 MET A CA 1
ATOM 1344 C C . MET A 1 160 ? 6.905 0.551 -19.258 1.00 95.06 160 MET A C 1
ATOM 1346 O O . MET A 1 160 ? 6.083 0.734 -18.357 1.00 95.06 160 MET A O 1
ATOM 1350 N N . ILE A 1 161 ? 8.057 -0.088 -19.062 1.00 97.50 161 ILE A N 1
ATOM 1351 C CA . ILE A 1 161 ? 8.504 -0.645 -17.787 1.00 97.50 161 ILE A CA 1
ATOM 1352 C C . ILE A 1 161 ? 9.608 0.240 -17.209 1.00 97.50 161 ILE A C 1
ATOM 1354 O O . ILE A 1 161 ? 10.680 0.412 -17.788 1.00 97.50 161 ILE A O 1
ATOM 1358 N N . ILE A 1 162 ? 9.347 0.797 -16.036 1.00 97.94 162 ILE A N 1
ATOM 1359 C CA . ILE A 1 162 ? 10.271 1.640 -15.289 1.00 97.94 162 ILE A CA 1
ATOM 1360 C C . ILE A 1 162 ? 10.882 0.801 -14.175 1.00 97.94 162 ILE A C 1
ATOM 1362 O O . ILE A 1 162 ? 10.181 0.305 -13.292 1.00 97.94 162 ILE A O 1
ATOM 1366 N N . LEU A 1 163 ? 12.203 0.651 -14.210 1.00 98.06 163 LEU A N 1
ATOM 1367 C CA . LEU A 1 163 ? 12.943 -0.103 -13.208 1.00 98.06 163 LEU A CA 1
ATOM 1368 C C . LEU A 1 163 ? 13.413 0.819 -12.085 1.00 98.06 163 LEU A C 1
ATOM 1370 O O . LEU A 1 163 ? 14.036 1.860 -12.329 1.00 98.06 163 LEU A O 1
ATOM 1374 N N . ARG A 1 164 ? 13.150 0.417 -10.844 1.00 97.38 164 ARG A N 1
ATOM 1375 C CA . ARG A 1 164 ? 13.566 1.108 -9.621 1.00 97.38 164 ARG A CA 1
ATOM 1376 C C . ARG A 1 164 ? 14.295 0.135 -8.704 1.00 97.38 164 ARG A C 1
ATOM 1378 O O . ARG A 1 164 ? 13.985 -1.051 -8.675 1.00 97.38 164 ARG A O 1
ATOM 1385 N N . SER A 1 165 ? 15.241 0.639 -7.919 1.00 95.44 165 SER A N 1
ATOM 1386 C CA . SER A 1 165 ? 15.758 -0.144 -6.801 1.00 95.44 165 SER A CA 1
ATOM 1387 C C . SER A 1 165 ? 14.653 -0.326 -5.765 1.00 95.44 165 SER A C 1
ATOM 1389 O O . SER A 1 165 ? 13.947 0.629 -5.418 1.00 95.44 165 SER A O 1
ATOM 1391 N N . ASP A 1 166 ? 14.480 -1.558 -5.296 1.00 91.94 166 ASP A N 1
ATOM 1392 C CA . ASP A 1 166 ? 13.592 -1.823 -4.174 1.00 91.94 166 ASP A CA 1
ATOM 1393 C C . ASP A 1 166 ? 14.230 -1.339 -2.870 1.00 91.94 166 ASP A C 1
ATOM 1395 O O . ASP A 1 166 ? 15.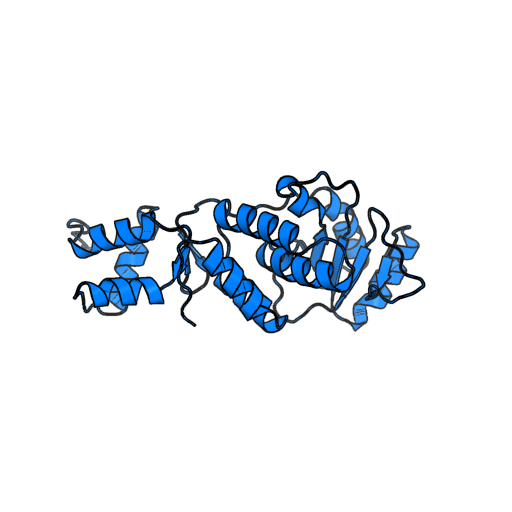450 -1.205 -2.741 1.00 91.94 166 ASP A O 1
ATOM 1399 N N . ILE A 1 167 ? 13.380 -1.077 -1.888 1.00 88.00 167 ILE A N 1
ATOM 1400 C CA . ILE A 1 167 ? 13.805 -0.822 -0.518 1.00 88.00 167 ILE A CA 1
ATOM 1401 C C . ILE A 1 167 ? 13.528 -2.054 0.338 1.00 88.00 167 ILE A C 1
ATOM 1403 O O . ILE A 1 167 ? 12.661 -2.876 0.040 1.00 88.00 167 ILE A O 1
ATOM 1407 N N . THR A 1 168 ? 14.252 -2.188 1.446 1.00 76.00 168 THR A N 1
ATOM 1408 C CA . THR A 1 168 ? 14.085 -3.342 2.332 1.00 76.00 168 THR A CA 1
ATOM 1409 C C . THR A 1 168 ? 12.653 -3.440 2.875 1.00 76.00 168 THR A C 1
ATOM 1411 O O . THR A 1 168 ? 11.977 -2.438 3.141 1.00 76.00 168 THR A O 1
ATOM 1414 N N . ARG A 1 169 ? 12.190 -4.683 3.078 1.00 75.75 169 ARG A N 1
ATOM 1415 C CA . ARG A 1 169 ? 10.869 -5.008 3.652 1.00 75.75 169 ARG A CA 1
ATOM 1416 C C . ARG A 1 169 ? 9.686 -4.457 2.840 1.00 75.75 169 ARG A C 1
ATOM 1418 O O . ARG A 1 169 ? 8.656 -4.093 3.420 1.00 75.75 169 ARG A O 1
ATOM 1425 N N . SER A 1 170 ? 9.820 -4.375 1.520 1.00 82.62 170 SER A N 1
ATOM 1426 C CA . SER A 1 170 ? 8.672 -4.217 0.631 1.00 82.62 170 SER A CA 1
ATOM 1427 C C . SER A 1 170 ? 7.794 -5.478 0.704 1.00 82.62 170 SER A C 1
ATOM 1429 O O . SER A 1 170 ? 8.273 -6.591 0.931 1.00 82.62 170 SER A O 1
ATOM 1431 N N . LYS A 1 171 ? 6.476 -5.307 0.594 1.00 87.31 171 LYS A N 1
ATOM 1432 C CA . LYS A 1 171 ? 5.517 -6.412 0.529 1.00 87.31 171 LYS A CA 1
ATOM 1433 C C . LYS A 1 171 ? 4.957 -6.532 -0.874 1.00 87.31 171 LYS A C 1
ATOM 1435 O O . LYS A 1 171 ? 4.530 -5.547 -1.480 1.00 87.31 171 LYS A O 1
ATOM 1440 N N . SER A 1 172 ? 4.888 -7.767 -1.340 1.00 89.12 172 SER A N 1
ATOM 1441 C CA . SER A 1 172 ? 4.208 -8.151 -2.565 1.00 89.12 172 SER A CA 1
ATOM 1442 C C . SER A 1 172 ? 3.507 -9.492 -2.360 1.00 89.12 172 SER A C 1
ATOM 1444 O O . SER A 1 172 ? 3.864 -10.268 -1.472 1.00 89.12 172 SER A O 1
ATOM 1446 N N . GLN A 1 173 ? 2.489 -9.757 -3.172 1.00 90.25 173 GLN A N 1
ATOM 1447 C CA . GLN A 1 173 ? 1.823 -11.050 -3.252 1.00 90.25 173 GLN A CA 1
ATOM 1448 C C . GLN A 1 173 ? 1.977 -11.570 -4.677 1.00 90.25 173 GLN A C 1
ATOM 1450 O O . GLN A 1 173 ? 1.523 -10.932 -5.623 1.00 90.25 173 GLN A O 1
ATOM 1455 N N . SER A 1 174 ? 2.631 -12.722 -4.839 1.00 90.62 174 SER A N 1
ATOM 1456 C CA . SER A 1 174 ? 2.968 -13.267 -6.165 1.00 90.62 174 SER A CA 1
ATOM 1457 C C . SER A 1 174 ? 3.701 -12.247 -7.051 1.00 90.62 174 SER A C 1
ATOM 1459 O O . SER A 1 174 ? 3.380 -12.101 -8.225 1.00 90.62 174 SER A O 1
ATOM 1461 N N . ASN A 1 175 ? 4.656 -11.516 -6.462 1.00 93.81 175 ASN A N 1
ATOM 1462 C CA . ASN A 1 175 ? 5.424 -10.426 -7.080 1.00 93.81 175 ASN A CA 1
ATOM 1463 C C . ASN A 1 175 ? 4.611 -9.179 -7.451 1.00 93.81 175 ASN A C 1
ATOM 1465 O O . ASN A 1 175 ? 5.189 -8.225 -7.950 1.00 93.81 175 ASN A O 1
ATOM 1469 N N . ILE A 1 176 ? 3.314 -9.109 -7.155 1.00 94.69 176 ILE A N 1
ATOM 1470 C CA . ILE A 1 176 ? 2.528 -7.886 -7.349 1.00 94.69 176 ILE A CA 1
ATOM 1471 C C . ILE A 1 176 ? 2.569 -7.060 -6.067 1.00 94.69 176 ILE A C 1
ATOM 1473 O O . ILE A 1 176 ? 2.299 -7.583 -4.984 1.00 94.69 176 ILE A O 1
ATOM 1477 N N . ALA A 1 177 ? 2.936 -5.781 -6.164 1.00 95.00 177 ALA A N 1
ATOM 1478 C CA . ALA A 1 177 ? 2.978 -4.900 -4.999 1.00 95.00 177 ALA A CA 1
ATOM 1479 C C . ALA A 1 177 ? 1.594 -4.794 -4.332 1.00 95.00 177 ALA A C 1
ATOM 1481 O O . ALA A 1 177 ? 0.569 -4.702 -5.005 1.00 95.00 177 ALA A O 1
ATOM 1482 N N . VAL A 1 178 ? 1.564 -4.791 -2.997 1.00 95.38 178 VAL A N 1
ATOM 1483 C CA . VAL A 1 178 ? 0.319 -4.535 -2.252 1.00 95.38 178 VAL A CA 1
ATOM 1484 C C . VAL A 1 178 ? -0.113 -3.075 -2.408 1.00 95.38 178 VAL A C 1
ATOM 1486 O O . VAL A 1 178 ? 0.722 -2.197 -2.635 1.00 95.38 178 VAL A O 1
ATOM 1489 N N . ILE A 1 179 ? -1.409 -2.796 -2.265 1.00 96.62 179 ILE A N 1
ATOM 1490 C CA . ILE A 1 179 ? -1.973 -1.471 -2.556 1.00 96.62 179 ILE A CA 1
ATOM 1491 C C . ILE A 1 179 ? -1.344 -0.350 -1.720 1.00 96.62 179 ILE A C 1
ATOM 1493 O O . ILE A 1 179 ? -1.148 0.748 -2.223 1.00 96.62 179 ILE A O 1
ATOM 1497 N N . GLU A 1 180 ? -0.941 -0.620 -0.477 1.00 97.31 180 GLU A N 1
ATOM 1498 C CA . GLU A 1 180 ? -0.284 0.371 0.375 1.00 97.31 180 GLU A CA 1
ATOM 1499 C C . GLU A 1 180 ? 1.080 0.787 -0.186 1.00 97.31 180 GLU A C 1
ATOM 1501 O O . GLU A 1 180 ? 1.442 1.958 -0.120 1.00 97.31 180 GLU A O 1
ATOM 1506 N N . LYS A 1 181 ? 1.822 -0.162 -0.779 1.00 96.75 181 LYS A N 1
ATOM 1507 C CA . LYS A 1 181 ? 3.065 0.134 -1.504 1.00 96.75 181 LYS A CA 1
ATOM 1508 C C . LYS A 1 181 ? 2.757 0.937 -2.763 1.00 96.75 181 LYS A C 1
ATOM 1510 O O . LYS A 1 181 ? 3.409 1.948 -2.995 1.00 96.75 181 LYS A O 1
ATOM 1515 N N . ILE A 1 182 ? 1.750 0.513 -3.529 1.00 97.19 182 ILE A N 1
ATOM 1516 C CA . ILE A 1 182 ? 1.337 1.184 -4.768 1.00 97.19 182 ILE A CA 1
ATOM 1517 C C . ILE A 1 182 ? 0.964 2.645 -4.503 1.00 97.19 182 ILE A C 1
ATOM 1519 O O . ILE A 1 182 ? 1.438 3.504 -5.227 1.00 97.19 182 ILE A O 1
ATOM 1523 N N . LEU A 1 183 ? 0.171 2.953 -3.472 1.00 97.38 183 LEU A N 1
ATOM 1524 C CA . LEU A 1 183 ? -0.227 4.332 -3.157 1.00 97.38 183 LEU A CA 1
ATOM 1525 C C . LEU A 1 183 ? 0.985 5.228 -2.858 1.00 97.38 183 LEU A C 1
ATOM 1527 O O . LEU A 1 183 ? 1.087 6.333 -3.381 1.00 97.38 183 LEU A O 1
ATOM 1531 N N . VAL A 1 184 ? 1.931 4.732 -2.059 1.00 97.69 184 VAL A N 1
ATOM 1532 C CA . VAL A 1 184 ? 3.158 5.466 -1.712 1.00 97.69 184 VAL A CA 1
ATOM 1533 C C . VAL A 1 184 ? 4.056 5.648 -2.933 1.00 97.69 184 VAL A C 1
ATOM 1535 O O . VAL A 1 184 ? 4.536 6.751 -3.190 1.00 97.69 184 VAL A O 1
ATOM 1538 N N . ASP A 1 185 ? 4.280 4.580 -3.697 1.00 97.25 185 ASP A N 1
ATOM 1539 C CA . ASP A 1 185 ? 5.107 4.631 -4.900 1.00 97.25 185 ASP A CA 1
ATOM 1540 C C . ASP A 1 185 ? 4.469 5.525 -5.968 1.00 97.25 185 ASP A C 1
ATOM 1542 O O . ASP A 1 185 ? 5.170 6.310 -6.593 1.00 97.25 185 ASP A O 1
ATOM 1546 N N . TYR A 1 186 ? 3.148 5.477 -6.139 1.00 96.56 186 TYR A N 1
ATOM 1547 C CA . TYR A 1 186 ? 2.428 6.279 -7.122 1.00 96.56 186 TYR A CA 1
ATOM 1548 C C . TYR A 1 186 ? 2.561 7.779 -6.859 1.00 96.56 186 TYR A C 1
ATOM 1550 O O . TYR A 1 186 ? 2.790 8.520 -7.812 1.00 96.56 186 TYR A O 1
ATOM 1558 N N . LEU A 1 187 ? 2.518 8.231 -5.599 1.00 96.56 187 LEU A N 1
ATOM 1559 C CA . LEU A 1 187 ? 2.804 9.633 -5.263 1.00 96.56 187 LEU A CA 1
ATOM 1560 C C . LEU A 1 187 ? 4.220 10.033 -5.695 1.00 96.56 187 LEU A C 1
ATOM 1562 O O . LEU A 1 187 ? 4.412 11.039 -6.374 1.00 96.56 187 LEU A O 1
ATOM 1566 N N . ILE A 1 188 ? 5.210 9.219 -5.326 1.00 95.88 188 ILE A N 1
ATOM 1567 C CA . ILE A 1 188 ? 6.624 9.499 -5.604 1.00 95.88 188 ILE A CA 1
ATOM 1568 C C . ILE A 1 188 ? 6.890 9.521 -7.107 1.00 95.88 188 ILE A C 1
ATOM 1570 O O . ILE A 1 188 ? 7.562 10.418 -7.610 1.00 95.88 188 ILE A O 1
ATOM 1574 N N . GLU A 1 189 ? 6.385 8.526 -7.832 1.00 95.62 189 GLU A N 1
ATOM 1575 C CA . GLU A 1 189 ? 6.612 8.404 -9.267 1.00 95.62 189 GLU A CA 1
ATOM 1576 C C . GLU A 1 189 ? 5.836 9.469 -10.049 1.00 95.62 189 GLU A C 1
ATOM 1578 O O . GLU A 1 189 ? 6.363 9.976 -11.038 1.00 95.62 189 GLU A O 1
ATOM 1583 N N . SER A 1 190 ? 4.660 9.894 -9.566 1.00 93.06 190 SER A N 1
ATOM 1584 C CA . SER A 1 190 ? 3.931 11.035 -10.136 1.00 93.06 190 SER A CA 1
ATOM 1585 C C . SER A 1 190 ? 4.729 12.332 -10.012 1.00 93.06 190 SER A C 1
ATOM 1587 O O . SER A 1 190 ? 4.893 13.026 -11.009 1.00 93.06 190 SER A O 1
ATOM 1589 N N . GLU A 1 191 ? 5.324 12.619 -8.848 1.00 93.25 191 GLU A N 1
ATOM 1590 C CA . GLU A 1 191 ? 6.194 13.795 -8.660 1.00 93.25 191 GLU A CA 1
ATOM 1591 C C . GLU A 1 191 ? 7.494 13.705 -9.488 1.00 93.25 191 GLU A C 1
ATOM 1593 O O . GLU A 1 191 ? 7.998 14.706 -10.015 1.00 93.25 191 GLU A O 1
ATOM 1598 N N . ARG A 1 192 ? 8.065 12.499 -9.599 1.00 94.38 192 ARG A N 1
ATOM 1599 C CA . ARG A 1 192 ? 9.366 12.258 -10.239 1.00 94.38 192 ARG A CA 1
ATOM 1600 C C . ARG A 1 192 ? 9.311 12.283 -11.765 1.00 94.38 192 ARG A C 1
ATOM 1602 O O . ARG A 1 192 ? 10.287 12.705 -12.393 1.00 94.38 192 ARG A O 1
ATOM 1609 N N . LEU A 1 193 ? 8.224 11.779 -12.340 1.00 93.50 193 LEU A N 1
ATOM 1610 C CA . LEU A 1 193 ? 8.051 11.609 -13.784 1.00 93.50 193 LEU A CA 1
ATOM 1611 C C . LEU A 1 193 ? 6.964 12.510 -14.367 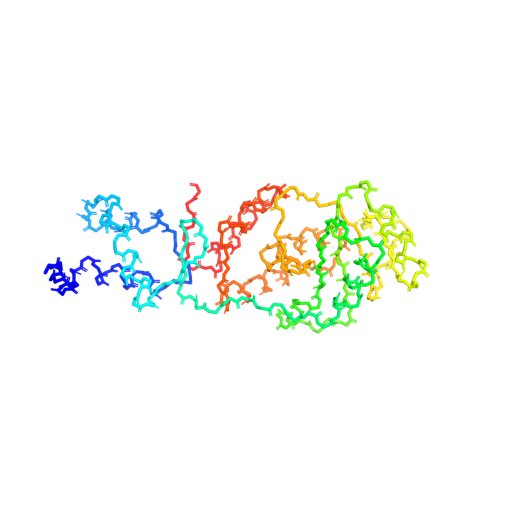1.00 93.50 193 LEU A C 1
ATOM 1613 O O . LEU A 1 193 ? 6.726 12.429 -15.564 1.00 93.50 193 LEU A O 1
ATOM 1617 N N . ASP A 1 194 ? 6.346 13.3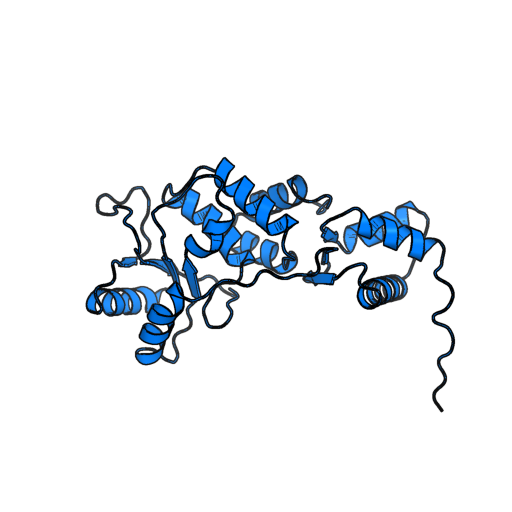60 -13.545 1.00 90.06 194 ASP A N 1
ATOM 1618 C CA . ASP A 1 194 ? 5.261 14.258 -13.953 1.00 90.06 194 ASP A CA 1
ATOM 1619 C C . ASP A 1 194 ? 4.077 13.487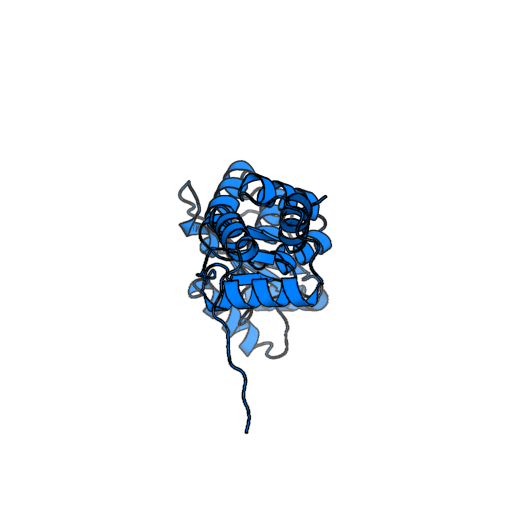 -14.563 1.00 90.06 194 ASP A C 1
ATOM 1621 O O . ASP A 1 194 ? 3.561 13.813 -15.629 1.00 90.06 194 ASP A O 1
ATOM 1625 N N . LEU A 1 195 ? 3.696 12.381 -13.908 1.00 88.19 195 LEU A N 1
ATOM 1626 C CA . LEU A 1 195 ? 2.644 11.498 -14.425 1.00 88.19 195 LEU A CA 1
ATOM 1627 C C . LEU A 1 195 ? 1.271 12.148 -14.303 1.00 88.19 195 LEU A C 1
ATOM 1629 O O . LEU A 1 195 ? 0.477 12.048 -15.235 1.00 88.19 195 LEU A O 1
ATOM 1633 N N . LEU A 1 196 ? 0.997 12.748 -13.140 1.00 84.62 196 LEU A N 1
ATOM 1634 C CA . LEU A 1 196 ? -0.280 13.338 -12.755 1.00 84.62 196 LEU A CA 1
ATOM 1635 C C . LEU A 1 196 ? -0.091 14.442 -11.719 1.00 84.62 196 LEU A C 1
ATOM 1637 O O . LEU A 1 196 ? 0.868 14.430 -10.943 1.00 84.62 196 LEU A O 1
ATOM 1641 N N . ASP A 1 197 ? -1.065 15.351 -11.671 1.00 87.56 197 ASP A N 1
ATOM 1642 C CA . ASP A 1 197 ? -1.140 16.352 -10.619 1.00 87.56 197 ASP A CA 1
ATOM 1643 C C . ASP A 1 197 ? -1.493 15.734 -9.254 1.00 87.56 197 ASP A C 1
ATOM 1645 O O . ASP A 1 197 ? -2.071 14.647 -9.134 1.00 87.56 197 ASP A O 1
ATOM 1649 N N . PHE A 1 198 ? -1.137 16.461 -8.196 1.00 91.06 198 PHE A N 1
ATOM 1650 C CA . PHE A 1 198 ? -1.380 16.019 -6.827 1.00 91.06 198 PHE A CA 1
ATOM 1651 C C . PHE A 1 198 ? -2.875 15.870 -6.513 1.00 91.06 198 PHE A C 1
ATOM 1653 O O . PHE A 1 198 ? -3.244 14.977 -5.758 1.00 91.06 198 PHE A O 1
ATOM 1660 N N . SER A 1 199 ? -3.746 16.691 -7.107 1.00 90.88 199 SER A N 1
ATOM 1661 C CA . SER A 1 199 ? -5.186 16.649 -6.829 1.00 90.88 199 SER A CA 1
ATOM 1662 C C . SER A 1 199 ? -5.826 15.346 -7.311 1.00 90.88 199 SER A C 1
ATOM 1664 O O . SER A 1 199 ? -6.691 14.787 -6.638 1.00 90.88 199 SER A O 1
ATOM 1666 N N . GLU A 1 200 ? -5.371 14.815 -8.445 1.00 90.94 200 GLU A N 1
ATOM 1667 C CA . GLU A 1 200 ? -5.828 13.539 -8.977 1.00 90.94 200 GLU A CA 1
ATOM 1668 C C . GLU A 1 200 ? -5.302 12.376 -8.137 1.00 90.94 200 GLU A C 1
ATOM 1670 O O . GLU A 1 200 ? -6.046 11.445 -7.824 1.00 90.94 200 GLU A O 1
ATOM 1675 N N . TYR A 1 201 ? -4.050 12.461 -7.681 1.00 94.38 201 TYR A N 1
ATOM 1676 C CA . TYR A 1 201 ? -3.521 11.522 -6.698 1.00 94.38 201 TYR A CA 1
ATOM 1677 C C . TYR A 1 201 ? -4.353 11.510 -5.402 1.00 94.38 201 TYR A C 1
ATOM 1679 O O . TYR A 1 201 ? -4.720 10.434 -4.926 1.00 94.38 201 TYR A O 1
ATOM 1687 N N . GLU A 1 202 ? -4.689 12.678 -4.840 1.00 94.00 202 GLU A N 1
ATOM 1688 C CA . GLU A 1 202 ? -5.490 12.776 -3.610 1.00 94.00 202 GLU A CA 1
ATOM 1689 C C . GLU A 1 202 ? -6.844 12.091 -3.761 1.00 94.00 202 GLU A C 1
ATOM 1691 O O . GLU A 1 202 ? -7.280 11.346 -2.881 1.00 94.00 202 GLU A O 1
ATOM 1696 N N . LYS A 1 203 ? -7.499 12.300 -4.901 1.00 93.06 203 LYS A N 1
ATOM 1697 C CA . LYS A 1 203 ? -8.780 11.675 -5.209 1.00 93.06 203 LYS A CA 1
ATOM 1698 C C . LYS A 1 203 ? -8.692 10.148 -5.314 1.00 93.06 203 LYS A C 1
ATOM 1700 O O . LYS A 1 203 ? -9.542 9.448 -4.753 1.00 93.06 203 LYS A O 1
ATOM 1705 N N . VAL A 1 204 ? -7.657 9.626 -5.976 1.00 94.75 204 VAL A N 1
ATOM 1706 C CA . VAL A 1 204 ? -7.382 8.179 -6.062 1.00 94.75 204 VAL A CA 1
ATOM 1707 C C . VAL A 1 204 ? -7.142 7.600 -4.672 1.00 94.75 204 VAL A C 1
ATOM 1709 O O . VAL A 1 204 ? -7.761 6.602 -4.294 1.00 94.75 204 VAL A O 1
ATOM 1712 N N . PHE A 1 205 ? -6.284 8.254 -3.886 1.00 95.88 205 PHE A N 1
ATOM 1713 C CA . PHE A 1 205 ? -5.976 7.854 -2.517 1.00 95.88 205 PHE A CA 1
ATOM 1714 C C . PHE A 1 205 ? -7.243 7.815 -1.656 1.00 95.88 205 PHE A C 1
ATOM 1716 O O . PHE A 1 205 ? -7.511 6.801 -1.010 1.00 95.88 205 PHE A O 1
ATOM 1723 N N . ASN A 1 206 ? -8.053 8.878 -1.696 1.00 94.38 206 ASN A N 1
ATOM 1724 C CA . ASN A 1 206 ? -9.318 8.980 -0.971 1.00 94.38 206 ASN A CA 1
ATOM 1725 C C . ASN A 1 206 ? -10.295 7.865 -1.368 1.00 94.38 206 ASN A C 1
ATOM 1727 O O . ASN A 1 206 ? -10.853 7.192 -0.502 1.00 94.38 206 ASN A O 1
ATOM 1731 N N . SER A 1 207 ? -10.472 7.624 -2.666 1.00 94.50 207 SER A N 1
ATOM 1732 C CA . SER A 1 207 ? -11.378 6.584 -3.165 1.00 94.50 207 SER A CA 1
ATOM 1733 C C . SER A 1 207 ? -10.974 5.198 -2.665 1.00 94.50 207 SER A C 1
ATOM 1735 O O . SER A 1 207 ? -11.816 4.436 -2.191 1.00 94.50 207 SER A O 1
ATOM 1737 N N . ILE A 1 208 ? -9.678 4.881 -2.698 1.00 95.81 208 ILE A N 1
ATOM 1738 C CA . ILE A 1 208 ? -9.172 3.579 -2.257 1.00 95.81 208 ILE A CA 1
ATOM 1739 C C . ILE A 1 208 ? -9.278 3.428 -0.741 1.00 95.81 208 ILE A C 1
ATOM 1741 O O . ILE A 1 208 ? -9.813 2.424 -0.273 1.00 95.81 208 ILE A O 1
ATOM 1745 N N . ILE A 1 209 ? -8.801 4.407 0.035 1.00 95.69 209 ILE A N 1
ATOM 1746 C CA . ILE A 1 209 ? -8.748 4.276 1.495 1.00 95.69 209 ILE A CA 1
ATOM 1747 C C . ILE A 1 209 ? -10.142 4.232 2.127 1.00 95.69 209 ILE A C 1
ATOM 1749 O O . ILE A 1 209 ? -10.321 3.591 3.158 1.00 95.69 209 ILE A O 1
ATOM 1753 N N . THR A 1 210 ? -11.137 4.877 1.514 1.00 93.62 210 THR A N 1
ATOM 1754 C CA . THR A 1 210 ? -12.526 4.872 2.001 1.00 93.62 210 THR A CA 1
ATOM 1755 C C . THR A 1 210 ? -13.336 3.666 1.522 1.00 93.62 210 THR A C 1
ATOM 1757 O O . THR A 1 210 ? -14.298 3.293 2.189 1.00 93.62 210 THR A O 1
ATOM 1760 N N . SER A 1 211 ? -12.939 3.025 0.417 1.00 94.31 211 SER A N 1
ATOM 1761 C CA . SER A 1 211 ? -13.658 1.875 -0.160 1.00 94.31 211 SER A CA 1
ATOM 1762 C C . SER A 1 211 ? -13.081 0.521 0.251 1.00 94.31 211 SER A C 1
ATOM 1764 O O . SER A 1 211 ? -13.801 -0.478 0.269 1.00 94.31 211 SER A O 1
ATOM 1766 N N . PHE A 1 212 ? -11.787 0.467 0.573 1.00 96.56 212 PHE A N 1
ATOM 1767 C CA . PHE A 1 212 ? -11.081 -0.769 0.895 1.00 96.56 212 PHE A CA 1
ATOM 1768 C C . PHE A 1 212 ? -10.314 -0.642 2.199 1.00 96.56 212 PHE A C 1
ATOM 1770 O O . PHE A 1 212 ? -9.729 0.393 2.516 1.00 96.56 212 PHE A O 1
ATOM 1777 N N . ARG A 1 213 ? -10.275 -1.748 2.937 1.00 96.50 213 ARG A N 1
ATOM 1778 C CA . ARG A 1 213 ? -9.469 -1.888 4.137 1.00 96.50 213 ARG A CA 1
ATOM 1779 C C . ARG A 1 213 ? -8.002 -2.003 3.756 1.00 96.50 213 ARG A C 1
ATOM 1781 O O . ARG A 1 213 ? -7.601 -2.953 3.085 1.00 96.50 213 ARG A O 1
ATOM 1788 N N . LEU A 1 214 ? -7.216 -1.054 4.252 1.00 96.56 214 LEU A N 1
ATOM 1789 C CA . LEU A 1 214 ? -5.767 -1.005 4.112 1.00 96.56 214 LEU A CA 1
ATOM 1790 C C . LEU A 1 214 ? -5.068 -1.416 5.409 1.00 96.56 214 LEU A C 1
ATOM 1792 O O . LEU A 1 214 ? -5.575 -1.230 6.518 1.00 96.56 214 LEU A O 1
ATOM 1796 N N . ASN A 1 215 ? -3.851 -1.927 5.281 1.00 97.06 215 ASN A N 1
ATOM 1797 C CA . ASN A 1 215 ? -2.918 -2.101 6.378 1.00 97.06 215 ASN A CA 1
ATOM 1798 C C . ASN A 1 215 ? -2.203 -0.776 6.682 1.00 97.06 215 ASN A C 1
ATOM 1800 O O . ASN A 1 215 ? -1.090 -0.533 6.216 1.00 97.06 215 ASN A O 1
ATOM 1804 N N . ILE A 1 216 ? -2.822 0.055 7.518 1.00 96.25 216 ILE A N 1
ATOM 1805 C CA . ILE A 1 216 ? -2.322 1.377 7.916 1.00 96.25 21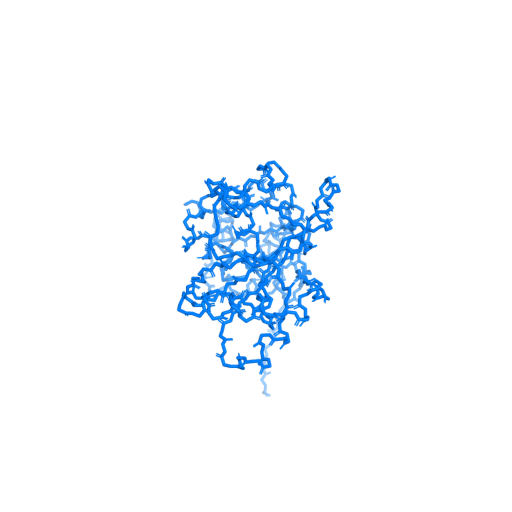6 ILE A CA 1
ATOM 1806 C C . ILE A 1 216 ? -0.921 1.310 8.526 1.00 96.25 216 ILE A C 1
ATOM 1808 O O . ILE A 1 216 ? -0.074 2.136 8.199 1.00 96.25 216 ILE A O 1
ATOM 1812 N N . SER A 1 217 ? -0.629 0.292 9.349 1.00 96.06 217 SER A N 1
ATOM 1813 C CA . SER A 1 217 ? 0.729 0.147 9.897 1.00 96.06 217 SER A CA 1
ATOM 1814 C C . SER A 1 217 ? 1.774 -0.036 8.799 1.00 96.06 217 SER A C 1
ATOM 1816 O O . SER A 1 217 ? 2.821 0.591 8.840 1.00 96.06 217 SER A O 1
ATOM 1818 N N . TYR A 1 218 ? 1.487 -0.864 7.791 1.00 97.31 218 TYR A N 1
ATOM 1819 C CA . TYR A 1 218 ? 2.427 -1.087 6.700 1.00 97.31 218 TYR A CA 1
ATOM 1820 C C . TYR A 1 218 ? 2.507 0.118 5.754 1.00 97.31 218 TYR A C 1
ATOM 1822 O O . TYR A 1 218 ? 3.601 0.431 5.294 1.00 97.31 218 TYR A O 1
ATOM 1830 N N . LEU A 1 219 ? 1.384 0.800 5.502 1.00 97.31 219 LEU A N 1
ATOM 1831 C CA . LEU A 1 219 ? 1.342 2.040 4.727 1.00 97.31 219 LEU A CA 1
ATOM 1832 C C . LEU A 1 219 ? 2.286 3.094 5.321 1.00 97.31 219 LEU A C 1
ATOM 1834 O O . LEU A 1 219 ? 3.130 3.622 4.600 1.00 97.31 219 LEU A O 1
ATOM 1838 N N . PHE A 1 220 ? 2.186 3.354 6.628 1.00 96.50 220 PHE A N 1
ATOM 1839 C CA . PHE A 1 220 ? 3.050 4.319 7.311 1.00 96.50 220 PHE A CA 1
ATOM 1840 C C . PHE A 1 220 ? 4.503 3.849 7.377 1.00 96.50 220 PHE A C 1
ATOM 1842 O O . PHE A 1 220 ? 5.378 4.593 6.948 1.00 96.50 220 PHE A O 1
ATOM 1849 N N . ASP A 1 221 ? 4.758 2.597 7.781 1.00 96.12 221 ASP A N 1
ATOM 1850 C CA . ASP A 1 221 ? 6.118 2.040 7.819 1.00 96.12 221 ASP A CA 1
ATOM 1851 C C . ASP A 1 221 ? 6.810 2.164 6.439 1.00 96.12 221 ASP A C 1
ATOM 1853 O O . ASP A 1 221 ? 8.008 2.433 6.340 1.00 96.12 221 ASP A O 1
ATOM 1857 N N . TYR A 1 222 ? 6.085 1.896 5.345 1.00 97.31 222 TYR A N 1
ATOM 1858 C CA . TYR A 1 222 ? 6.628 1.984 3.988 1.00 97.31 222 TYR A CA 1
ATOM 1859 C C . TYR A 1 222 ? 6.833 3.442 3.552 1.00 97.31 222 TYR A C 1
ATOM 1861 O O . TYR A 1 222 ? 7.887 3.764 3.002 1.00 97.31 222 TYR A O 1
ATOM 1869 N N . ALA A 1 223 ? 5.885 4.334 3.851 1.00 97.19 223 ALA A N 1
ATOM 1870 C CA . ALA A 1 223 ? 6.007 5.766 3.584 1.00 97.19 223 ALA A CA 1
ATOM 1871 C C . ALA A 1 223 ? 7.192 6.412 4.328 1.00 97.19 223 ALA A C 1
ATOM 1873 O O . ALA A 1 223 ? 7.899 7.229 3.739 1.00 97.19 223 ALA A O 1
ATOM 1874 N N . GLU A 1 224 ? 7.457 6.006 5.573 1.00 96.50 224 GLU A N 1
ATOM 1875 C CA . GLU A 1 224 ? 8.622 6.421 6.368 1.00 96.50 224 GLU A CA 1
ATOM 1876 C C . GLU A 1 224 ? 9.930 6.045 5.669 1.00 96.50 224 GLU A C 1
ATOM 1878 O O . GLU A 1 224 ? 10.773 6.905 5.408 1.00 96.50 224 GLU A O 1
ATOM 1883 N N . ARG A 1 225 ? 10.075 4.781 5.245 1.00 95.31 225 ARG A N 1
ATOM 1884 C CA . ARG A 1 225 ? 11.268 4.330 4.502 1.00 95.31 225 ARG A CA 1
ATOM 1885 C C . ARG A 1 225 ? 11.458 5.070 3.179 1.00 95.31 225 ARG A C 1
ATOM 1887 O O . ARG A 1 225 ? 12.588 5.246 2.725 1.00 95.31 225 ARG A O 1
ATOM 1894 N N . ARG A 1 226 ? 10.360 5.509 2.561 1.00 95.00 226 ARG A N 1
ATOM 1895 C CA . ARG A 1 226 ? 10.359 6.326 1.340 1.00 95.00 226 ARG A CA 1
ATOM 1896 C C . ARG A 1 226 ? 10.447 7.834 1.613 1.00 95.00 226 ARG A C 1
ATOM 1898 O O . ARG A 1 226 ? 10.470 8.603 0.658 1.00 95.00 226 ARG A O 1
ATOM 1905 N N . LYS A 1 227 ? 10.558 8.248 2.882 1.00 96.25 227 LYS A N 1
ATOM 1906 C CA . LYS A 1 227 ? 10.700 9.639 3.347 1.00 96.25 227 LYS A CA 1
ATOM 1907 C C . LYS A 1 227 ? 9.518 10.548 2.980 1.00 96.25 227 LYS A C 1
ATOM 1909 O O . LYS A 1 227 ? 9.705 11.737 2.740 1.00 96.25 227 LYS A O 1
ATOM 1914 N N . ILE A 1 228 ? 8.306 9.992 2.933 1.00 96.12 228 ILE A N 1
ATOM 1915 C CA . ILE A 1 228 ? 7.064 10.732 2.641 1.00 96.12 228 ILE A CA 1
ATOM 1916 C C . ILE A 1 228 ? 5.951 10.476 3.669 1.00 96.12 228 ILE A C 1
ATOM 1918 O O . ILE A 1 228 ? 4.775 10.705 3.384 1.00 96.12 228 ILE A O 1
ATOM 1922 N N . GLU A 1 229 ? 6.302 9.984 4.858 1.00 95.88 229 GLU A N 1
ATOM 1923 C CA . GLU A 1 229 ? 5.335 9.625 5.902 1.00 95.88 229 GLU A CA 1
ATOM 1924 C C . GLU A 1 229 ? 4.389 10.776 6.253 1.00 95.88 229 GLU A C 1
ATOM 1926 O O . GLU A 1 229 ? 3.179 10.566 6.278 1.00 95.88 229 GLU A O 1
ATOM 1931 N N . ASP A 1 230 ? 4.907 11.992 6.439 1.00 95.12 230 ASP A N 1
ATOM 1932 C CA . ASP A 1 230 ? 4.099 13.158 6.817 1.00 95.12 230 ASP A CA 1
ATOM 1933 C C . ASP A 1 230 ? 3.014 13.476 5.783 1.00 95.12 230 ASP A C 1
ATOM 1935 O O . ASP A 1 230 ? 1.860 13.739 6.142 1.00 95.12 230 ASP A O 1
ATOM 1939 N N . LYS A 1 231 ? 3.349 13.385 4.486 1.00 94.94 231 LYS A N 1
ATOM 1940 C CA . LYS A 1 231 ? 2.382 13.562 3.391 1.00 94.94 231 LYS A CA 1
ATOM 1941 C C . LYS A 1 231 ? 1.285 12.496 3.475 1.00 94.94 231 LYS A C 1
ATOM 1943 O O . LYS A 1 231 ? 0.099 12.820 3.438 1.00 94.94 231 LYS A O 1
ATOM 1948 N N . ILE A 1 232 ? 1.669 11.229 3.641 1.00 96.12 232 ILE A N 1
ATOM 1949 C CA . ILE A 1 232 ? 0.729 10.101 3.693 1.00 96.12 232 ILE A CA 1
ATOM 1950 C C . ILE A 1 232 ? -0.152 10.153 4.948 1.00 96.12 232 ILE A C 1
ATOM 1952 O O . ILE A 1 232 ? -1.365 9.960 4.845 1.00 96.12 232 ILE A O 1
ATOM 1956 N N . LYS A 1 233 ? 0.402 10.473 6.122 1.00 94.31 233 LYS A N 1
ATOM 1957 C CA . LYS A 1 233 ? -0.371 10.678 7.356 1.00 94.31 233 LYS A CA 1
ATOM 1958 C C . LYS A 1 233 ? -1.376 11.811 7.196 1.00 94.31 233 LYS A C 1
ATOM 1960 O O . LYS A 1 233 ? -2.544 11.616 7.519 1.00 94.31 233 LYS A O 1
ATOM 1965 N N . THR A 1 234 ? -0.951 12.947 6.640 1.00 93.00 234 THR A N 1
ATOM 1966 C CA . THR A 1 234 ? -1.825 14.106 6.397 1.00 93.00 234 THR A CA 1
ATOM 1967 C C . THR A 1 234 ? -3.026 13.727 5.532 1.00 93.00 234 THR A C 1
ATOM 1969 O O . THR A 1 234 ? -4.163 14.040 5.882 1.00 93.00 234 THR A O 1
ATOM 1972 N N . LEU A 1 235 ? -2.798 12.990 4.443 1.00 92.31 235 LEU A N 1
ATOM 1973 C CA . LEU A 1 235 ? -3.869 12.500 3.571 1.00 92.31 235 LEU A CA 1
ATOM 1974 C C . LEU A 1 235 ? -4.787 11.510 4.281 1.00 92.31 235 LEU A C 1
ATOM 1976 O O . LEU A 1 235 ? -6.008 11.588 4.164 1.00 92.31 235 LEU A O 1
ATOM 1980 N N . THR A 1 236 ? -4.209 10.605 5.065 1.00 91.44 236 THR A N 1
ATOM 1981 C CA . THR A 1 236 ? -4.977 9.621 5.830 1.00 91.44 236 THR A CA 1
ATOM 1982 C C . THR A 1 236 ? -5.881 10.324 6.852 1.00 91.44 236 THR A C 1
ATOM 1984 O O . THR A 1 236 ? -7.059 9.996 6.921 1.00 91.44 236 THR A O 1
ATOM 1987 N N . VAL A 1 237 ? -5.393 11.333 7.591 1.00 86.62 237 VAL A N 1
ATOM 1988 C CA . VAL A 1 237 ? -6.218 12.145 8.517 1.00 86.62 237 VAL A CA 1
ATOM 1989 C C . VAL A 1 237 ? -7.303 12.924 7.772 1.00 86.62 237 VAL A C 1
ATOM 1991 O O . VAL A 1 237 ? -8.432 13.005 8.238 1.00 86.62 237 VAL A O 1
ATOM 1994 N N . ARG A 1 238 ? -6.981 13.517 6.618 1.00 81.69 238 ARG A N 1
ATOM 1995 C CA . ARG A 1 238 ? -7.925 14.336 5.840 1.00 81.69 238 ARG A CA 1
ATOM 1996 C C . ARG A 1 238 ? -9.113 13.528 5.318 1.00 81.69 238 ARG A C 1
ATOM 1998 O O . ARG A 1 238 ? -10.229 14.035 5.281 1.00 81.69 238 ARG A O 1
ATOM 2005 N N . HIS A 1 239 ? -8.860 12.291 4.902 1.00 75.12 239 HIS A N 1
ATOM 2006 C CA . HIS A 1 239 ? -9.820 11.451 4.179 1.00 75.12 239 HIS A CA 1
ATOM 2007 C C . HIS A 1 239 ? -10.420 10.326 5.021 1.00 75.12 239 HIS A C 1
ATOM 2009 O O . HIS A 1 239 ? -11.274 9.568 4.561 1.00 75.12 239 HIS A O 1
ATOM 2015 N N . THR A 1 240 ? -9.997 10.207 6.274 1.00 69.50 240 THR A N 1
ATOM 2016 C CA . THR A 1 240 ? -10.596 9.279 7.225 1.00 69.50 240 THR A CA 1
ATOM 2017 C C . THR A 1 240 ? -11.013 10.066 8.458 1.00 69.50 240 THR A C 1
ATOM 2019 O O . THR A 1 240 ? -10.298 10.955 8.899 1.00 69.50 240 THR A O 1
ATOM 2022 N N . ASN A 1 241 ? -12.130 9.713 9.096 1.00 59.50 241 ASN A N 1
ATOM 2023 C CA . ASN A 1 241 ? -12.492 10.275 10.409 1.00 59.50 241 ASN A CA 1
ATOM 2024 C C . ASN A 1 241 ? -11.527 9.819 11.541 1.00 59.50 241 ASN A C 1
ATOM 2026 O O . ASN A 1 241 ? -11.905 9.776 12.718 1.00 59.50 241 ASN A O 1
ATOM 2030 N N . ALA A 1 242 ? -10.302 9.409 11.199 1.00 54.69 242 ALA A N 1
ATOM 2031 C CA . ALA A 1 242 ? -9.277 8.948 12.111 1.00 54.69 242 ALA A CA 1
ATOM 2032 C C . ALA A 1 242 ? -8.278 10.076 12.406 1.00 54.69 242 ALA A C 1
ATOM 2034 O O . ALA A 1 242 ? -7.670 10.669 11.521 1.00 54.69 242 ALA A O 1
ATOM 2035 N N . THR A 1 243 ? -8.077 10.341 13.690 1.00 50.22 243 THR A N 1
ATOM 2036 C CA . THR A 1 243 ? -6.986 11.158 14.208 1.00 50.22 243 THR A CA 1
ATOM 2037 C C . THR A 1 243 ? -5.808 10.222 14.454 1.00 50.22 243 THR A C 1
ATOM 2039 O O . THR A 1 243 ? -5.799 9.452 15.419 1.00 50.22 243 THR A O 1
ATOM 2042 N N . PHE A 1 244 ? -4.827 10.244 13.559 1.00 51.97 244 PHE A N 1
ATOM 2043 C CA . PHE A 1 244 ? -3.531 9.625 13.809 1.00 51.97 244 PHE A CA 1
ATOM 2044 C C . PHE A 1 244 ? -2.760 10.614 14.675 1.00 51.97 244 PHE A C 1
ATOM 2046 O O . PHE A 1 244 ? -2.526 11.738 14.243 1.00 51.97 244 PHE A O 1
ATOM 2053 N N . GLY A 1 245 ? -2.493 10.252 15.933 1.00 41.53 245 GLY A N 1
ATOM 2054 C CA . GLY A 1 245 ? -1.716 11.112 16.823 1.00 41.53 245 GLY A CA 1
ATOM 2055 C C . GLY A 1 245 ? -0.390 11.465 16.155 1.00 41.53 245 GLY A C 1
ATOM 2056 O O . GLY A 1 245 ? 0.285 10.564 15.650 1.00 41.53 245 GLY A O 1
ATOM 2057 N N . VAL A 1 246 ? -0.099 12.764 16.101 1.00 35.72 246 VAL A N 1
ATOM 2058 C CA . VAL A 1 246 ? 1.246 13.284 15.838 1.00 35.72 246 VAL A CA 1
ATOM 2059 C C . VAL A 1 246 ? 2.122 12.934 17.032 1.00 35.72 246 VAL A C 1
ATOM 2061 O O . VAL A 1 246 ? 1.618 13.090 18.171 1.00 35.72 246 VAL A O 1
#

pLDDT: mean 89.63, std 13.31, range [33.97, 98.19]

Foldseek 3Di:
DDDDDDPPDCPPLLVQLLVVQQVWFKEFLVRSVVVCVVVVNPDDPVVSVVSVVVCVVVLSWDALADRMIGNADAADDFDCVVPVVLLVQCCVVPVPFDKAKDKCVSLQVQFPDHDPAMEMEMEGAPVCQVVSQVSVVVVVAAEDEPDFLPPPPDDRDHRHYYYDYDDPPFDDDSRYGGVLLVLLVVVVCCVGNVPDDVVRSLSSVLVNSNNHRHNPVVSLVNNVSVVNNVVVQVSCVVNIVYDDDD